Protein AF-X0YJW0-F1 (afdb_monomer)

InterPro domains:
  IPR007816 ResB-like domain [PF05140] (2-127)
  IPR007816 ResB-like domain [PF05140] (156-236)
  IPR023494 Cytochrome c biogenesis protein Ccs1/CcsB/ResB [PTHR31566] (2-247)

Mean predicted aligned error: 12.77 Å

Secondary structure (DSSP, 8-state):
--SSEEEEEEEEEEE-TTS-EEEEEEEEEEEETTEEEEEEEEETTB-EEETTEEEEEEEEEEEEEEEEEEEEEETTSPPEEEEEETT-EEEETTTTEEEEEEEEESSSTTS--EEEEEEEETTEEEEEEEETTHHHHHHHSTTHHHH-GGG-TT-STTEEEEEEEEEEEEEEEEEEE--TTHHHHHHHHHHHHHHHHHHHH---EEEEEEEEEETTEEEEEEEEEESS-HHHHHHHHHHHHHHHHHH-

Foldseek 3Di:
DDQKDKDFPDWDWDADPVRHTDWTWTWIFIGHPNDGPDTDIATAVRWDDDPQKTKHFDFKDWDQPQWFWKWKDAAPDDTDIDIDGAQDWDADPPQRKIKGFPDWDQADPNPGTWTWIWIQGPVGIDIAIAHQPLVVVCVVPPPCCVVPVRPQQCSDPPMGMHTNGTDIGMDTDMDMDHDPCPVVVVVVVVVVVVVVVCVVVDKDKDKDWDWDDDPNDIDIDIDMDTPPCPPVNVVVVVVVVVVVVVVD

Nearest PDB structures (foldseek):
  7s9z-assembly1_A  TM=8.351E-01  e=8.616E-03  Helicobacter hepaticus
  5knc-assembly1_G  TM=3.480E-01  e=3.212E+00  Enterococcus hirae ATCC 9790
  4uc8-assembly2_A  TM=3.653E-01  e=4.411E+00  Human respiratory syncytial virus A2

Radius of gyration: 41.51 Å; Cα contacts (8 Å, |Δi|>4): 431; chains: 1; bounding box: 89×42×121 Å

Structure (mmCIF, N/CA/C/O backbone):
data_AF-X0YJW0-F1
#
_entry.id   AF-X0YJW0-F1
#
loop_
_atom_site.group_PDB
_atom_site.id
_atom_site.type_symbol
_atom_site.label_atom_id
_atom_site.label_alt_id
_atom_site.label_comp_id
_atom_site.label_asym_id
_atom_site.label_entity_id
_atom_site.label_seq_id
_atom_site.pdbx_PDB_ins_code
_atom_site.Cartn_x
_atom_site.Cartn_y
_atom_site.Cartn_z
_atom_site.occupancy
_atom_site.B_iso_or_equiv
_atom_site.auth_seq_id
_atom_site.auth_comp_id
_atom_site.auth_asym_id
_atom_site.auth_atom_id
_atom_site.pdbx_PDB_model_num
ATOM 1 N N . LYS A 1 1 ? -3.069 -16.653 14.589 1.00 69.94 1 LYS A N 1
ATOM 2 C CA . LYS A 1 1 ? -3.156 -16.909 13.127 1.00 69.94 1 LYS A CA 1
ATOM 3 C C . LYS A 1 1 ? -4.605 -16.673 12.711 1.00 69.94 1 LYS A C 1
ATOM 5 O O . LYS A 1 1 ? -5.473 -17.061 13.481 1.00 69.94 1 LYS A O 1
ATOM 10 N N . LEU A 1 2 ? -4.863 -15.972 11.605 1.00 84.44 2 LEU A N 1
ATOM 11 C CA . LEU A 1 2 ? -6.232 -15.780 11.106 1.00 84.44 2 LEU A CA 1
ATOM 12 C C . LEU A 1 2 ? -6.780 -17.113 10.584 1.00 84.44 2 LEU A C 1
ATOM 14 O O . LEU A 1 2 ? -6.012 -17.929 10.077 1.00 84.44 2 LEU A O 1
ATOM 18 N N . ASP A 1 3 ? -8.089 -17.317 10.693 1.00 89.81 3 ASP A N 1
ATOM 19 C CA . ASP A 1 3 ? -8.811 -18.460 10.121 1.00 89.81 3 ASP A CA 1
ATOM 20 C C . ASP A 1 3 ? -9.303 -18.195 8.684 1.00 89.81 3 ASP A C 1
ATOM 22 O O . ASP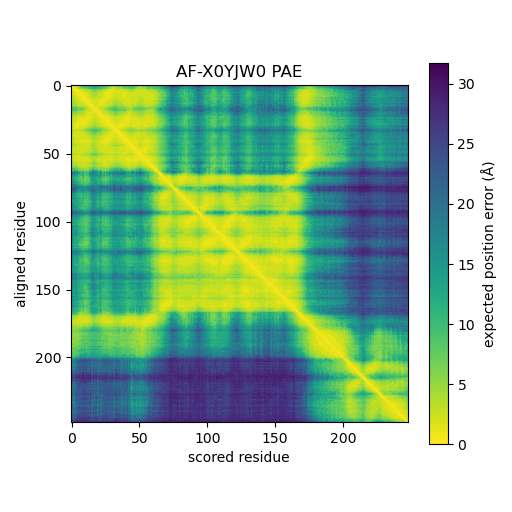 A 1 3 ? -9.993 -19.022 8.091 1.00 89.81 3 ASP A O 1
ATOM 26 N N . PHE A 1 4 ? -8.941 -17.042 8.118 1.00 92.75 4 PHE A N 1
ATOM 27 C CA . PHE A 1 4 ? -9.210 -16.628 6.745 1.00 92.75 4 PHE A CA 1
ATOM 28 C C . PHE A 1 4 ? -7.970 -15.963 6.132 1.00 92.75 4 PHE A C 1
ATOM 30 O O . PHE A 1 4 ? -7.029 -15.570 6.824 1.00 92.75 4 PHE A O 1
ATOM 37 N N . THR A 1 5 ? -7.982 -15.825 4.811 1.00 94.44 5 THR A N 1
ATOM 38 C CA . THR A 1 5 ? -6.955 -15.149 4.014 1.00 94.44 5 THR A CA 1
ATOM 39 C C . THR A 1 5 ? -7.492 -13.816 3.508 1.00 94.44 5 THR A C 1
ATOM 41 O O . THR A 1 5 ? -8.682 -13.694 3.228 1.00 94.44 5 THR A O 1
ATOM 44 N N . VAL A 1 6 ? -6.623 -12.819 3.361 1.00 95.12 6 VAL A N 1
ATOM 45 C CA . VAL A 1 6 ? -6.968 -11.533 2.744 1.00 95.12 6 VAL A CA 1
ATOM 46 C C . VAL A 1 6 ? -6.213 -11.407 1.431 1.00 95.12 6 VAL A C 1
ATOM 48 O O . VAL A 1 6 ? -4.995 -11.582 1.393 1.00 95.12 6 VAL A O 1
ATOM 51 N N . ARG A 1 7 ? -6.931 -11.105 0.351 1.00 94.50 7 ARG A N 1
ATOM 52 C CA . ARG A 1 7 ? -6.374 -10.860 -0.977 1.00 94.50 7 ARG A CA 1
ATOM 53 C C . ARG A 1 7 ? -6.658 -9.421 -1.381 1.00 94.50 7 ARG A C 1
ATOM 55 O O . ARG A 1 7 ? -7.802 -8.983 -1.331 1.00 94.50 7 ARG A O 1
ATOM 62 N N . CYS A 1 8 ? -5.625 -8.706 -1.814 1.00 93.69 8 CYS A N 1
ATOM 63 C CA . CYS A 1 8 ? -5.803 -7.435 -2.507 1.00 93.69 8 CYS A CA 1
ATOM 64 C C . CYS A 1 8 ? -6.078 -7.722 -3.984 1.00 93.69 8 CYS A C 1
ATOM 66 O O . CYS A 1 8 ? -5.191 -8.184 -4.701 1.00 93.69 8 CYS A O 1
ATOM 68 N N . ASP A 1 9 ? -7.312 -7.485 -4.422 1.00 93.50 9 ASP A N 1
ATOM 69 C CA . ASP A 1 9 ? -7.712 -7.668 -5.817 1.00 93.50 9 ASP A CA 1
ATOM 70 C C . ASP A 1 9 ? -7.197 -6.513 -6.685 1.00 93.50 9 ASP A C 1
ATOM 72 O O . ASP A 1 9 ? -6.803 -6.708 -7.835 1.00 93.50 9 ASP A O 1
ATOM 76 N N . LYS A 1 10 ? -7.190 -5.291 -6.132 1.00 91.44 10 LYS A N 1
ATOM 77 C CA . LYS A 1 10 ? -6.696 -4.091 -6.812 1.00 91.44 10 LYS A CA 1
ATOM 78 C C . LYS A 1 10 ? -6.324 -3.004 -5.813 1.00 91.44 10 LYS A C 1
ATOM 80 O O . LYS A 1 10 ? -7.103 -2.705 -4.915 1.00 91.44 10 LYS A O 1
ATOM 85 N N . PHE A 1 11 ? -5.198 -2.343 -6.057 1.0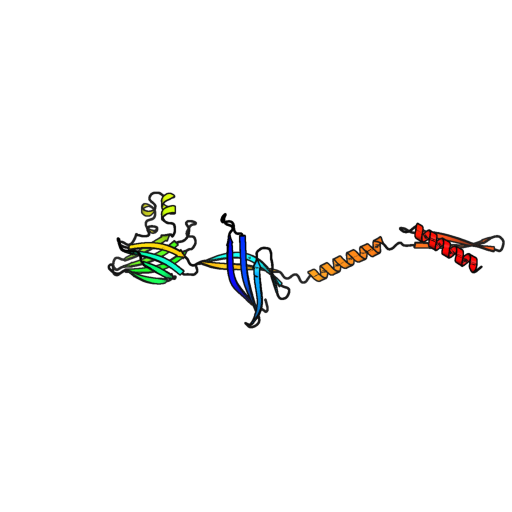0 91.94 11 PHE A N 1
ATOM 86 C CA . PHE A 1 11 ? -4.863 -1.067 -5.433 1.00 91.94 11 PHE A CA 1
ATOM 87 C C . PHE A 1 11 ? -4.893 0.052 -6.476 1.00 91.94 11 PHE A C 1
ATOM 89 O O . PHE A 1 11 ? -4.421 -0.128 -7.602 1.00 91.94 11 PHE A O 1
ATOM 96 N N . SER A 1 12 ? -5.445 1.204 -6.112 1.00 89.38 12 SER A N 1
ATOM 97 C CA . SER A 1 12 ? -5.505 2.387 -6.971 1.00 89.38 12 SER A CA 1
ATOM 98 C C . SER A 1 12 ? -5.339 3.671 -6.173 1.00 89.38 12 SER A C 1
ATOM 100 O O . SER A 1 12 ? -5.826 3.771 -5.048 1.00 89.38 12 SER A O 1
ATOM 102 N N . ILE A 1 13 ? -4.709 4.662 -6.804 1.00 89.50 13 ILE A N 1
ATOM 103 C CA . ILE A 1 13 ? -4.581 6.022 -6.282 1.00 89.50 13 ILE A CA 1
ATOM 104 C C . ILE A 1 13 ? -5.337 6.957 -7.226 1.00 89.50 13 ILE A C 1
ATOM 106 O O . ILE A 1 13 ? -5.047 6.983 -8.423 1.00 89.50 13 ILE A O 1
ATOM 110 N N . ALA A 1 14 ? -6.309 7.697 -6.701 1.00 86.50 14 ALA A N 1
ATOM 111 C CA . ALA A 1 14 ? -6.918 8.819 -7.406 1.00 86.50 14 ALA A CA 1
ATOM 112 C C . ALA A 1 14 ? -6.160 10.098 -7.049 1.00 86.50 14 ALA A C 1
ATOM 114 O O . ALA A 1 14 ? -5.744 10.257 -5.902 1.00 86.50 14 ALA A O 1
ATOM 115 N N . TYR A 1 15 ? -6.019 11.016 -8.001 1.00 82.00 15 TYR A N 1
ATOM 116 C CA . TYR A 1 15 ? -5.376 12.314 -7.804 1.00 82.00 15 TYR A CA 1
ATOM 117 C C . TYR A 1 15 ? -6.375 13.432 -8.111 1.00 82.00 15 TYR A C 1
ATOM 119 O O . TYR A 1 15 ? -7.280 13.249 -8.924 1.00 82.00 15 TYR A O 1
ATOM 127 N N . TYR A 1 16 ? -6.228 14.569 -7.442 1.00 84.38 16 TYR A N 1
ATOM 128 C CA . TYR A 1 16 ? -6.853 15.822 -7.855 1.00 84.38 16 TYR A CA 1
ATOM 129 C C . TYR A 1 16 ? -6.140 16.381 -9.096 1.00 84.38 16 TYR A C 1
ATOM 131 O O . TYR A 1 16 ? -5.013 15.985 -9.400 1.00 84.38 16 TYR A O 1
ATOM 139 N N . ASP A 1 17 ? -6.756 17.351 -9.773 1.00 80.94 17 ASP A N 1
ATOM 140 C CA . ASP A 1 17 ? -6.184 17.987 -10.973 1.00 80.94 17 ASP A CA 1
ATOM 141 C C . ASP A 1 17 ? -4.835 18.672 -10.696 1.00 80.94 17 ASP A C 1
ATOM 143 O O . ASP A 1 17 ? -3.975 18.761 -11.568 1.00 80.94 17 ASP A O 1
ATOM 147 N N . ASN A 1 18 ? -4.614 19.093 -9.447 1.00 74.56 18 ASN A N 1
ATOM 148 C CA . ASN A 1 18 ? -3.352 19.663 -8.971 1.00 74.56 18 ASN A CA 1
ATOM 149 C C . ASN A 1 18 ? -2.252 18.611 -8.697 1.00 74.56 18 ASN A C 1
ATOM 151 O O . ASN A 1 18 ? -1.177 18.956 -8.210 1.00 74.56 18 ASN A O 1
ATOM 155 N N . GLY A 1 19 ? -2.515 17.328 -8.962 1.00 71.38 19 GLY A N 1
ATOM 156 C CA . GLY A 1 19 ? -1.576 16.224 -8.768 1.00 71.38 19 GLY A CA 1
ATOM 157 C C . GLY A 1 19 ? -1.467 15.703 -7.332 1.00 71.38 19 GLY A C 1
ATOM 158 O O . GLY A 1 19 ? -0.722 14.751 -7.097 1.00 71.38 19 GLY A O 1
ATOM 159 N N . MET A 1 20 ? -2.202 16.264 -6.366 1.00 76.00 20 MET A N 1
ATOM 160 C CA . MET A 1 20 ? -2.230 15.734 -5.001 1.00 76.00 20 MET A CA 1
ATOM 161 C C . MET A 1 20 ? -3.040 14.431 -4.934 1.00 76.00 20 MET A C 1
ATOM 163 O O . MET A 1 20 ? -4.108 14.346 -5.545 1.00 76.00 20 MET A O 1
ATOM 167 N N . PRO A 1 21 ? -2.593 13.416 -4.173 1.00 83.19 21 PRO A N 1
ATOM 168 C CA . PRO A 1 21 ? -3.382 12.214 -3.933 1.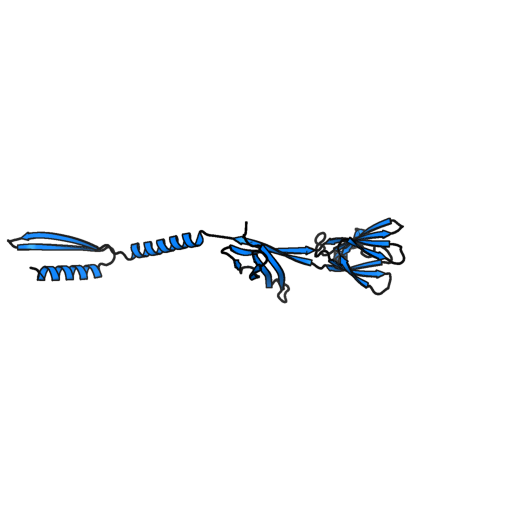00 83.19 21 PRO A CA 1
ATOM 169 C C . PRO A 1 21 ? -4.729 12.555 -3.282 1.00 83.19 21 PRO A C 1
ATOM 171 O O . PRO A 1 21 ? -4.784 13.173 -2.221 1.00 83.19 21 PRO A O 1
ATOM 174 N N . LYS A 1 22 ? -5.811 12.133 -3.930 1.00 89.00 22 LYS A N 1
ATOM 175 C CA . LYS A 1 22 ? -7.198 12.282 -3.483 1.00 89.00 22 LYS A CA 1
ATOM 176 C C . LYS A 1 22 ? -7.670 11.079 -2.684 1.00 89.00 22 LYS A C 1
ATOM 178 O O . LYS A 1 22 ? -8.338 11.234 -1.670 1.00 89.00 22 LYS A O 1
ATOM 183 N N . GLU A 1 23 ? -7.353 9.879 -3.153 1.00 92.81 23 GLU A N 1
ATOM 184 C CA . GLU A 1 23 ? -7.835 8.643 -2.546 1.00 92.81 23 GLU A CA 1
ATOM 185 C C . GLU A 1 23 ? -6.808 7.537 -2.746 1.00 92.81 23 GLU A C 1
ATOM 187 O O . GLU A 1 23 ? -6.289 7.364 -3.846 1.00 92.81 23 GLU A O 1
ATOM 192 N N . TYR A 1 24 ? -6.565 6.757 -1.697 1.00 93.62 24 TYR A N 1
ATOM 193 C CA . TYR A 1 24 ? -5.843 5.495 -1.785 1.00 93.62 24 TYR A CA 1
ATOM 194 C C . TYR A 1 24 ? -6.822 4.374 -1.469 1.00 93.62 24 TYR A C 1
ATOM 196 O O . TYR A 1 24 ? -7.300 4.280 -0.336 1.00 93.62 24 TYR A O 1
ATOM 204 N N . ARG A 1 25 ? -7.106 3.533 -2.460 1.00 95.69 25 ARG A N 1
ATOM 205 C CA . ARG A 1 25 ? -8.139 2.502 -2.382 1.00 95.69 25 ARG A CA 1
ATOM 206 C C . ARG A 1 25 ? -7.552 1.121 -2.611 1.00 95.69 25 ARG A C 1
ATOM 208 O O . ARG A 1 25 ? -6.951 0.871 -3.656 1.00 95.69 25 ARG A O 1
ATOM 215 N N . SER A 1 26 ? -7.821 0.220 -1.673 1.00 96.88 26 SER A N 1
ATOM 216 C CA . SER A 1 26 ? -7.540 -1.210 -1.783 1.00 96.88 26 SER A CA 1
ATOM 217 C C . SER A 1 26 ? -8.846 -1.990 -1.860 1.00 96.88 26 SER A C 1
ATOM 219 O O . SER A 1 26 ? -9.592 -2.041 -0.890 1.00 96.88 26 SER A O 1
ATOM 221 N N . ASN A 1 27 ? -9.138 -2.622 -2.990 1.00 96.56 27 ASN A N 1
ATOM 222 C CA . ASN A 1 27 ? -10.256 -3.557 -3.090 1.00 96.56 27 ASN A CA 1
ATOM 223 C C . ASN A 1 27 ? -9.804 -4.909 -2.541 1.00 96.56 27 ASN A C 1
ATOM 225 O O . ASN A 1 27 ? -8.901 -5.535 -3.106 1.00 96.56 27 ASN A O 1
ATOM 229 N N . LEU A 1 28 ? -10.401 -5.323 -1.425 1.00 97.06 28 LEU A N 1
ATOM 230 C CA . LEU A 1 28 ? -10.004 -6.514 -0.690 1.00 97.06 28 LEU A CA 1
ATOM 231 C C . LEU A 1 28 ? -11.090 -7.586 -0.753 1.00 97.06 28 LEU A C 1
ATOM 233 O O . LEU A 1 28 ? -12.268 -7.298 -0.541 1.00 97.06 28 LEU A O 1
ATOM 237 N N . SER A 1 29 ? -10.656 -8.825 -0.956 1.00 97.25 29 SER A N 1
ATOM 238 C CA . SER A 1 29 ? -11.450 -10.033 -0.758 1.00 97.25 29 SER A CA 1
ATOM 239 C C . SER A 1 29 ? -10.939 -10.782 0.468 1.00 97.25 29 SER A C 1
ATOM 241 O O . SER A 1 29 ? -9.743 -11.049 0.597 1.00 97.25 29 SER A O 1
ATOM 243 N N . PHE A 1 30 ? -11.848 -11.154 1.358 1.00 96.50 30 PHE A N 1
ATOM 244 C CA . PHE A 1 30 ? -11.585 -11.975 2.533 1.00 96.50 30 PHE A CA 1
ATOM 245 C C . PHE A 1 30 ? -12.102 -13.375 2.235 1.00 96.50 30 PHE A C 1
ATOM 247 O O . PHE A 1 30 ? -13.267 -13.529 1.875 1.00 96.50 30 PHE A O 1
ATOM 254 N N . LEU A 1 31 ? -11.242 -14.388 2.341 1.00 95.94 31 LEU A N 1
ATOM 255 C CA . LEU A 1 31 ? -11.539 -15.749 1.904 1.00 95.94 31 LEU A CA 1
ATOM 256 C C . LEU A 1 31 ? -11.363 -16.762 3.031 1.00 95.94 31 LEU A C 1
ATOM 258 O O . LEU A 1 31 ? -10.305 -16.818 3.654 1.00 95.94 31 LEU A O 1
ATOM 262 N N . LYS A 1 32 ? -12.350 -17.632 3.227 1.00 95.25 32 LYS A N 1
ATOM 263 C CA . LYS A 1 32 ? -12.273 -18.791 4.124 1.00 95.25 32 LYS A CA 1
ATOM 264 C C . LYS A 1 32 ? -12.525 -20.049 3.300 1.00 95.25 32 LYS A C 1
ATOM 266 O O . LYS A 1 32 ? -13.521 -20.118 2.590 1.00 95.25 32 LYS A O 1
ATOM 271 N N . ASN A 1 33 ? -11.601 -21.012 3.335 1.00 92.50 33 ASN A N 1
ATOM 272 C CA . ASN A 1 33 ? -11.650 -22.217 2.490 1.00 92.50 33 ASN A CA 1
ATOM 273 C C . ASN A 1 33 ? -11.895 -21.889 1.000 1.00 92.50 33 ASN A C 1
ATOM 275 O O . ASN A 1 33 ? -12.783 -22.454 0.367 1.00 92.50 33 ASN A O 1
ATOM 279 N N . SER A 1 34 ? -11.155 -20.906 0.473 1.00 91.56 34 SER A N 1
ATOM 280 C CA . SER A 1 34 ? -11.255 -20.396 -0.909 1.00 91.56 34 SER A CA 1
ATOM 281 C C . SER A 1 34 ? -12.581 -19.727 -1.304 1.00 91.56 34 SER A C 1
ATOM 283 O O . SER A 1 34 ? -12.699 -19.258 -2.433 1.00 91.56 34 SER A O 1
ATOM 285 N N . HIS A 1 35 ? -13.542 -19.600 -0.388 1.00 94.38 35 HIS A N 1
ATOM 286 C CA . HIS A 1 35 ? -14.796 -18.883 -0.613 1.00 94.38 35 HIS A CA 1
ATOM 287 C C . HIS A 1 35 ? -14.705 -17.462 -0.067 1.00 94.38 35 HIS A C 1
ATOM 289 O O . HIS A 1 35 ? -14.215 -17.254 1.045 1.00 94.38 35 HIS A O 1
ATOM 295 N N . VAL A 1 36 ? -15.177 -16.484 -0.841 1.00 96.12 36 VAL A N 1
ATOM 296 C CA . VAL A 1 36 ? -15.216 -15.080 -0.418 1.00 96.12 36 VAL A CA 1
ATOM 297 C C . VAL A 1 36 ? -16.290 -14.917 0.659 1.00 96.12 36 VAL A C 1
ATOM 299 O O . VAL A 1 36 ? -17.469 -15.116 0.393 1.00 96.12 36 VAL A O 1
ATOM 302 N N . ILE A 1 37 ? -15.872 -14.561 1.873 1.00 96.25 37 ILE A N 1
ATOM 303 C CA . ILE A 1 37 ? -16.761 -14.288 3.015 1.00 96.25 37 ILE A CA 1
ATOM 304 C C . ILE A 1 37 ? -17.127 -12.806 3.124 1.00 96.25 37 ILE A C 1
ATOM 306 O O . ILE A 1 37 ? -18.152 -12.460 3.698 1.00 96.25 37 ILE A O 1
ATOM 310 N N . TYR A 1 38 ? -16.280 -11.927 2.591 1.00 96.31 38 TYR A N 1
ATOM 311 C CA . TYR A 1 38 ? -16.517 -10.491 2.527 1.00 96.31 38 TYR A CA 1
ATOM 312 C C . TYR A 1 38 ? -15.674 -9.892 1.404 1.00 96.31 38 TYR A C 1
ATOM 314 O O . TYR A 1 38 ? -14.528 -10.299 1.200 1.00 96.31 38 TYR A O 1
ATOM 322 N N . GLN A 1 39 ? -16.213 -8.898 0.707 1.00 97.06 39 GLN A N 1
ATOM 323 C CA . GLN A 1 39 ? -15.479 -8.124 -0.283 1.00 97.06 39 GLN A CA 1
ATOM 324 C C . GLN A 1 39 ? -15.827 -6.648 -0.129 1.00 97.06 39 GLN A C 1
ATOM 326 O O . GLN A 1 39 ? -16.995 -6.295 0.020 1.00 97.06 39 GLN A O 1
ATOM 331 N N . GLY A 1 40 ? -14.824 -5.774 -0.165 1.00 95.75 40 GLY A N 1
ATOM 332 C CA . GLY A 1 40 ? -15.076 -4.343 -0.052 1.00 95.75 40 GLY A CA 1
ATOM 333 C C . GLY A 1 40 ? -13.839 -3.465 -0.225 1.00 95.75 40 GLY A C 1
ATOM 334 O O . GLY A 1 40 ? -12.707 -3.959 -0.189 1.00 95.75 40 GLY A O 1
ATOM 335 N N . PRO A 1 41 ? -14.050 -2.154 -0.427 1.00 96.81 41 PRO A N 1
ATOM 336 C CA . PRO A 1 41 ? -12.971 -1.186 -0.522 1.00 96.81 41 PRO A CA 1
ATOM 337 C C . PRO A 1 41 ? -12.473 -0.792 0.870 1.00 96.81 41 PRO A C 1
ATOM 339 O O . PRO A 1 41 ? -13.250 -0.381 1.728 1.00 96.81 41 PRO A O 1
ATOM 342 N N . LEU A 1 42 ? -11.165 -0.883 1.079 1.00 97.38 42 LEU A N 1
ATOM 343 C CA . LEU A 1 42 ? -10.465 -0.315 2.223 1.00 97.38 42 LEU A CA 1
ATOM 344 C C . LEU A 1 42 ? -9.845 1.012 1.786 1.00 97.38 42 LEU A C 1
ATOM 346 O O . LEU A 1 42 ? -9.108 1.051 0.796 1.00 97.38 42 LEU A O 1
ATOM 350 N N . LEU A 1 43 ? -10.147 2.086 2.517 1.00 95.81 43 LEU A N 1
ATOM 351 C CA . LEU A 1 43 ? -9.615 3.425 2.264 1.00 95.81 43 LEU A CA 1
ATOM 352 C C . LEU A 1 43 ? -8.817 3.909 3.478 1.00 95.81 43 LEU A C 1
ATOM 354 O O . LEU A 1 43 ? -8.971 3.410 4.596 1.00 95.81 43 LEU A O 1
ATOM 358 N N . VAL A 1 44 ? -7.983 4.926 3.269 1.00 91.50 44 VAL A N 1
ATOM 359 C CA . VAL A 1 44 ? -7.324 5.637 4.376 1.00 91.50 44 VAL A CA 1
ATOM 360 C C . VAL A 1 44 ? -8.393 6.197 5.316 1.00 91.50 44 VAL A C 1
ATOM 362 O O . VAL A 1 44 ? -9.377 6.762 4.855 1.00 91.50 44 VAL A O 1
ATOM 365 N N . ASN A 1 45 ? -8.210 6.009 6.627 1.00 92.25 45 ASN A N 1
ATOM 366 C CA . ASN A 1 45 ? -9.143 6.403 7.696 1.00 92.25 45 ASN A CA 1
ATOM 367 C C . ASN A 1 45 ? -10.541 5.753 7.663 1.00 92.25 45 ASN A C 1
ATOM 369 O O . ASN A 1 45 ? -11.358 6.043 8.534 1.00 92.25 45 ASN A O 1
ATOM 373 N N . HIS A 1 46 ? -10.805 4.828 6.739 1.00 95.25 46 HIS A N 1
ATOM 374 C CA . HIS A 1 46 ? -12.056 4.071 6.684 1.00 95.25 46 HIS A CA 1
ATOM 375 C C . HIS A 1 46 ? -11.755 2.571 6.808 1.00 95.25 46 HIS A C 1
ATOM 377 O O . HIS A 1 46 ? -11.642 1.882 5.790 1.00 95.25 46 HIS A O 1
ATOM 383 N N . PRO A 1 47 ? -11.566 2.062 8.042 1.00 95.62 47 PRO A N 1
ATOM 384 C CA . PRO A 1 47 ? -11.241 0.661 8.266 1.00 95.62 47 PRO A CA 1
ATOM 385 C C . PRO A 1 47 ? -12.418 -0.259 7.940 1.00 95.62 47 PRO A C 1
ATOM 387 O O . PRO A 1 47 ? -13.581 0.099 8.114 1.00 95.62 47 PRO A O 1
ATOM 390 N N . ILE A 1 48 ? -12.102 -1.492 7.550 1.00 95.50 48 ILE A N 1
ATOM 391 C CA . ILE A 1 48 ? -13.087 -2.569 7.387 1.00 95.50 48 ILE A CA 1
ATOM 392 C C . ILE A 1 48 ? -13.012 -3.481 8.608 1.00 95.50 48 ILE A C 1
ATOM 394 O O . ILE A 1 48 ? -11.919 -3.810 9.064 1.00 95.50 48 ILE A O 1
ATOM 398 N N . THR A 1 49 ? -14.159 -3.934 9.115 1.00 93.56 49 THR A N 1
ATOM 399 C CA . THR A 1 49 ? -14.209 -4.952 10.174 1.00 93.56 49 THR A CA 1
ATOM 400 C C . THR A 1 49 ? -14.712 -6.275 9.610 1.00 93.56 49 THR A C 1
ATOM 402 O O . THR A 1 49 ? -15.814 -6.328 9.075 1.00 93.56 49 THR A O 1
ATOM 405 N N . VAL A 1 50 ? -13.932 -7.348 9.758 1.00 93.25 50 VAL A N 1
ATOM 406 C CA . VAL A 1 50 ? -14.320 -8.717 9.372 1.00 93.25 50 VAL A CA 1
ATOM 407 C C . VAL A 1 50 ? -14.018 -9.650 10.540 1.00 93.25 50 VAL A C 1
ATOM 409 O O . VAL A 1 50 ? -12.910 -9.634 11.072 1.00 93.25 50 VAL A O 1
ATOM 412 N N . ASN A 1 51 ? -15.004 -10.442 10.974 1.00 89.44 51 ASN A N 1
ATOM 413 C CA . ASN A 1 51 ? -14.893 -11.367 12.114 1.00 89.44 51 ASN A CA 1
ATOM 414 C C . ASN A 1 51 ? -14.312 -10.721 13.393 1.00 89.44 51 ASN A C 1
ATOM 416 O O . ASN A 1 51 ? -13.484 -11.308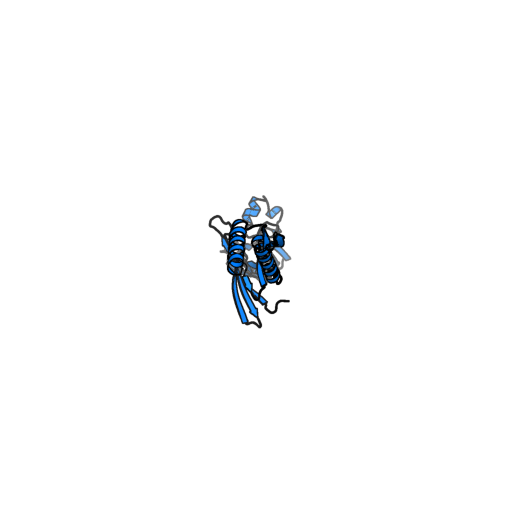 14.088 1.00 89.44 51 ASN A O 1
ATOM 420 N N . GLY A 1 52 ? -14.723 -9.483 13.694 1.00 88.81 52 GLY A N 1
ATOM 421 C CA . GLY A 1 52 ? -14.261 -8.741 14.875 1.00 88.81 52 GLY A CA 1
ATOM 422 C C . GLY A 1 52 ? -12.819 -8.223 14.790 1.00 88.81 52 GLY A C 1
ATOM 423 O O . GLY A 1 52 ? -12.280 -7.769 15.797 1.00 88.81 52 GLY A O 1
ATOM 424 N N . ILE A 1 53 ? -12.191 -8.287 13.614 1.00 92.31 53 ILE A N 1
ATOM 425 C CA . ILE A 1 53 ? -10.851 -7.755 13.351 1.00 92.31 53 ILE A CA 1
ATOM 426 C C . ILE A 1 53 ? -10.992 -6.529 12.456 1.00 92.31 53 ILE A C 1
ATOM 428 O O . ILE A 1 53 ? -11.599 -6.605 11.388 1.00 92.31 53 ILE A O 1
ATOM 432 N N . ARG A 1 54 ? -10.428 -5.403 12.895 1.00 94.25 54 ARG A N 1
ATOM 433 C CA . ARG A 1 54 ? -10.350 -4.164 12.121 1.00 94.25 54 ARG A CA 1
ATOM 434 C C . ARG A 1 54 ? -9.098 -4.165 11.257 1.00 94.25 54 ARG A C 1
ATOM 436 O O . ARG A 1 54 ? -7.995 -4.388 11.754 1.00 94.25 54 ARG A O 1
ATOM 443 N N . PHE A 1 55 ? -9.284 -3.882 9.978 1.00 96.12 55 PHE A N 1
ATOM 444 C CA . PHE A 1 55 ? -8.246 -3.763 8.968 1.00 96.12 55 PHE A CA 1
ATOM 445 C C . PHE A 1 55 ? -8.083 -2.295 8.603 1.00 96.12 55 PHE A C 1
ATOM 447 O O . PHE A 1 55 ? -9.046 -1.644 8.203 1.00 96.12 55 PHE A O 1
ATOM 454 N N . TYR A 1 56 ? -6.858 -1.800 8.720 1.00 96.25 56 TYR A N 1
ATOM 455 C CA . TYR A 1 56 ? -6.467 -0.443 8.366 1.00 96.25 56 TYR A CA 1
ATOM 456 C C . TYR A 1 56 ? -5.480 -0.483 7.212 1.00 96.25 56 TYR A C 1
ATOM 458 O O . TYR A 1 56 ? -4.630 -1.373 7.136 1.00 96.25 56 TYR A O 1
ATOM 466 N N . GLN A 1 57 ? -5.560 0.512 6.336 1.00 95.94 57 GLN A N 1
ATOM 467 C CA . GLN A 1 57 ? -4.536 0.718 5.325 1.00 95.94 57 GLN A CA 1
ATOM 468 C C . GLN A 1 57 ? -3.368 1.468 5.963 1.00 95.94 57 GLN A C 1
ATOM 470 O O . GLN A 1 57 ? -3.509 2.636 6.315 1.00 95.94 57 GLN A O 1
ATOM 475 N N . ALA A 1 58 ? -2.237 0.787 6.136 1.00 93.00 58 ALA A N 1
ATOM 476 C CA . ALA A 1 58 ? -1.080 1.313 6.858 1.00 93.00 58 ALA A CA 1
ATOM 477 C C . ALA A 1 58 ? 0.011 1.834 5.919 1.00 93.00 58 ALA A C 1
ATOM 479 O O . ALA A 1 58 ? 0.679 2.820 6.216 1.00 93.00 58 ALA A O 1
ATOM 480 N N . SER A 1 59 ? 0.199 1.179 4.775 1.00 91.69 59 SER A N 1
ATOM 481 C CA . SER A 1 59 ? 1.205 1.582 3.797 1.00 91.69 59 SER A CA 1
ATOM 482 C C . SER A 1 59 ? 0.822 1.160 2.385 1.00 91.69 59 SER A C 1
ATOM 484 O O . SER A 1 59 ? -0.156 0.443 2.151 1.00 91.69 59 SER A O 1
ATOM 486 N N . TYR A 1 60 ? 1.594 1.630 1.417 1.00 90.25 60 TYR A N 1
ATOM 487 C CA . TYR A 1 60 ? 1.533 1.179 0.039 1.00 90.25 60 TYR A CA 1
ATOM 488 C C . TYR A 1 60 ? 2.916 1.305 -0.587 1.00 90.25 60 TYR A C 1
ATOM 490 O O . TYR A 1 60 ? 3.793 1.995 -0.068 1.00 90.25 60 TYR A O 1
ATOM 498 N N . GLY A 1 61 ? 3.097 0.648 -1.719 1.00 83.12 61 GLY A N 1
ATOM 499 C CA . GLY A 1 61 ? 4.280 0.817 -2.539 1.00 83.12 61 GLY A CA 1
ATOM 500 C C . GLY A 1 61 ? 4.072 0.201 -3.905 1.00 83.12 61 GLY A C 1
ATOM 501 O O . GLY A 1 61 ? 3.006 -0.338 -4.214 1.00 83.12 61 GLY A O 1
ATOM 502 N N . SER A 1 62 ? 5.094 0.291 -4.734 1.00 77.12 62 SER A N 1
ATOM 503 C CA . SER A 1 62 ? 5.139 -0.355 -6.032 1.00 77.12 62 SER A CA 1
ATOM 504 C C . SER A 1 62 ? 6.271 -1.366 -6.052 1.00 77.12 62 SER A C 1
ATOM 506 O O . SER A 1 62 ? 7.352 -1.152 -5.510 1.00 77.12 62 SER A O 1
ATOM 508 N N . ILE A 1 63 ? 5.979 -2.515 -6.638 1.00 73.12 63 ILE A N 1
ATOM 509 C CA . ILE A 1 63 ? 6.967 -3.516 -6.994 1.00 73.12 63 ILE A CA 1
ATOM 510 C C . ILE A 1 63 ? 7.061 -3.457 -8.517 1.00 73.12 63 ILE A C 1
ATOM 512 O O . ILE A 1 63 ? 6.007 -3.482 -9.178 1.00 73.12 63 ILE A O 1
ATOM 516 N N . PRO A 1 64 ? 8.281 -3.430 -9.089 1.00 67.19 64 PRO A N 1
ATOM 517 C CA . PRO A 1 64 ? 8.449 -3.543 -10.524 1.00 67.19 64 PRO A CA 1
ATOM 518 C C . PRO A 1 64 ? 7.658 -4.760 -10.997 1.00 67.19 64 PRO A C 1
ATOM 520 O O . PRO A 1 64 ? 7.915 -5.885 -10.571 1.00 67.19 64 PRO A O 1
ATOM 523 N N . GLY A 1 65 ? 6.685 -4.565 -11.887 1.00 67.38 65 GLY A N 1
ATOM 524 C CA . GLY A 1 65 ? 5.838 -5.647 -12.400 1.00 67.38 65 GLY A CA 1
ATOM 525 C C . GLY A 1 65 ? 6.610 -6.661 -13.248 1.00 67.38 65 GLY A C 1
ATOM 526 O O . GLY A 1 65 ? 6.008 -7.570 -13.817 1.00 67.38 65 GLY A O 1
ATOM 527 N N . GLY A 1 66 ? 7.933 -6.490 -13.344 1.00 76.94 66 GLY A N 1
ATOM 528 C CA . GLY A 1 66 ? 8.853 -7.294 -14.125 1.00 76.94 66 GLY A CA 1
ATOM 529 C C . GLY A 1 66 ? 8.745 -7.035 -15.619 1.00 76.94 66 GLY A C 1
ATOM 530 O O . GLY A 1 66 ? 9.314 -7.813 -16.372 1.00 76.94 66 GLY A O 1
ATOM 531 N N . GLN A 1 67 ? 8.009 -6.000 -16.052 1.00 87.88 67 GLN A N 1
ATOM 532 C CA . GLN A 1 67 ? 7.742 -5.712 -17.464 1.00 87.88 67 GLN A CA 1
ATOM 533 C C . GLN A 1 67 ? 7.942 -4.223 -17.772 1.00 87.88 67 GLN A C 1
ATOM 535 O O . GLN A 1 67 ? 7.617 -3.351 -16.965 1.00 87.88 67 GLN A O 1
ATOM 540 N N . ALA A 1 68 ? 8.451 -3.922 -18.960 1.00 91.94 68 ALA A N 1
ATOM 541 C CA . ALA A 1 68 ? 8.687 -2.579 -19.462 1.00 91.94 68 ALA A CA 1
ATOM 542 C C . ALA A 1 68 ? 8.333 -2.485 -20.951 1.00 91.94 68 ALA A C 1
ATOM 544 O O . ALA A 1 68 ? 8.319 -3.475 -21.672 1.00 91.94 68 ALA A O 1
ATOM 545 N N . TYR A 1 69 ? 8.057 -1.275 -21.423 1.00 93.75 69 TYR A N 1
ATOM 546 C CA . TYR A 1 69 ? 7.891 -0.963 -22.837 1.00 93.75 69 TYR A CA 1
ATOM 547 C C . TYR A 1 69 ? 9.126 -0.217 -23.308 1.00 93.75 69 TYR A C 1
ATOM 549 O O . TYR A 1 69 ? 9.421 0.882 -22.823 1.00 93.75 69 TYR A O 1
ATOM 557 N N . MET A 1 70 ? 9.832 -0.804 -24.264 1.00 94.25 70 MET A N 1
ATOM 558 C CA . MET A 1 70 ? 11.072 -0.266 -24.800 1.00 94.25 70 MET A CA 1
ATOM 559 C C . MET A 1 70 ? 10.935 -0.028 -26.292 1.00 94.25 70 MET A C 1
ATOM 561 O O . MET A 1 70 ? 10.425 -0.872 -27.017 1.00 94.25 70 MET A O 1
ATOM 565 N N . THR A 1 71 ? 11.384 1.134 -26.749 1.00 94.81 71 THR A N 1
ATOM 566 C CA . THR A 1 71 ? 11.556 1.429 -28.168 1.00 94.81 71 THR A CA 1
ATOM 567 C C . THR A 1 71 ? 13.008 1.180 -28.545 1.00 94.81 71 THR A C 1
ATOM 569 O O . THR A 1 71 ? 13.904 1.751 -27.926 1.00 94.81 71 THR A O 1
ATOM 572 N N . ILE A 1 72 ? 13.233 0.376 -29.577 1.00 93.31 72 ILE A N 1
ATOM 573 C CA . ILE A 1 72 ? 14.554 0.122 -30.154 1.00 93.31 72 ILE A CA 1
ATOM 574 C C . ILE A 1 72 ? 14.578 0.777 -31.532 1.00 93.31 72 ILE A C 1
ATOM 576 O O . ILE A 1 72 ? 13.673 0.564 -32.341 1.00 93.31 72 ILE A O 1
ATOM 580 N N . LYS A 1 73 ? 15.588 1.606 -31.785 1.00 92.69 73 LYS A N 1
ATOM 581 C CA . LYS A 1 73 ? 15.843 2.247 -33.079 1.00 92.69 73 LYS A CA 1
ATOM 582 C C . LYS A 1 73 ? 17.178 1.767 -33.624 1.00 92.69 73 LYS A C 1
ATOM 584 O O . LYS A 1 73 ? 18.130 1.675 -32.854 1.00 92.69 73 LYS A O 1
ATOM 589 N N . LYS A 1 74 ? 17.253 1.507 -34.927 1.00 90.81 74 LYS A N 1
ATOM 590 C CA . LYS A 1 74 ? 18.493 1.195 -35.641 1.00 90.81 74 LYS A CA 1
ATOM 591 C C . LYS A 1 74 ? 18.793 2.341 -36.608 1.00 90.81 74 LYS A C 1
ATOM 593 O O . LYS A 1 74 ? 18.032 2.577 -37.539 1.00 90.81 74 LYS A O 1
ATOM 598 N N . GLY A 1 75 ? 19.862 3.096 -36.368 1.00 84.88 75 GLY A N 1
ATOM 599 C CA . GLY A 1 75 ? 20.200 4.271 -37.177 1.00 84.88 75 GLY A CA 1
ATOM 600 C C . GLY A 1 75 ? 19.043 5.277 -37.269 1.00 84.88 75 GLY A C 1
ATOM 601 O O . GLY A 1 75 ? 18.528 5.732 -36.247 1.00 84.88 75 GLY A O 1
ATOM 602 N N . HIS A 1 76 ? 18.631 5.603 -38.497 1.00 78.69 76 HIS A N 1
ATOM 603 C CA . HIS A 1 76 ? 17.525 6.525 -38.792 1.00 78.69 76 HIS A CA 1
ATOM 604 C C . HIS A 1 76 ? 16.160 5.836 -38.972 1.00 78.69 76 HIS A C 1
ATOM 606 O O . HIS A 1 76 ? 15.178 6.505 -39.292 1.00 78.69 76 HIS A O 1
ATOM 612 N N . GLU A 1 77 ? 16.067 4.522 -38.756 1.00 83.94 77 GLU A N 1
ATOM 613 C CA . GLU A 1 77 ? 14.816 3.780 -38.918 1.00 83.94 77 GLU A CA 1
ATOM 614 C C . GLU A 1 77 ? 13.764 4.157 -37.861 1.00 83.94 77 GLU A C 1
ATOM 616 O O . GLU A 1 77 ? 14.059 4.619 -36.747 1.00 83.94 77 GLU A O 1
ATOM 621 N N . GLN A 1 78 ? 12.495 3.922 -38.206 1.00 80.88 78 GLN A N 1
ATOM 622 C CA . GLN A 1 78 ? 11.388 4.105 -37.278 1.00 80.88 78 GLN A CA 1
ATOM 623 C C . GLN A 1 78 ? 11.495 3.078 -36.141 1.00 80.88 78 GLN A C 1
ATOM 625 O O . GLN A 1 78 ? 11.687 1.885 -36.356 1.00 80.88 78 GLN A O 1
ATOM 630 N N . GLY A 1 79 ? 11.420 3.557 -34.900 1.00 85.38 79 GLY A N 1
ATOM 631 C CA . GLY A 1 79 ? 11.654 2.707 -33.736 1.00 85.38 79 GLY A CA 1
ATOM 632 C C . GLY A 1 79 ? 10.522 1.721 -33.497 1.00 85.38 79 GLY A C 1
ATOM 633 O O . GLY A 1 79 ? 9.361 2.122 -33.461 1.00 85.38 79 GLY A O 1
ATOM 634 N N . THR A 1 80 ? 10.865 0.465 -33.230 1.00 88.25 80 THR A N 1
ATOM 635 C CA . THR A 1 80 ? 9.891 -0.561 -32.842 1.00 88.25 80 THR A CA 1
ATOM 636 C C . THR A 1 80 ? 9.730 -0.559 -31.329 1.00 88.25 80 THR A C 1
ATOM 638 O O . THR A 1 80 ? 10.721 -0.638 -30.601 1.00 88.25 80 THR A O 1
ATOM 641 N N . THR A 1 81 ? 8.494 -0.449 -30.837 1.00 92.38 81 THR A N 1
ATOM 642 C CA . THR A 1 81 ? 8.195 -0.599 -29.407 1.00 92.38 81 THR A CA 1
ATOM 643 C C . THR A 1 81 ? 7.821 -2.040 -29.099 1.00 92.38 81 THR A C 1
ATOM 645 O O . THR A 1 81 ? 6.844 -2.550 -29.635 1.00 92.38 81 THR A O 1
ATOM 648 N N . ALA A 1 82 ? 8.558 -2.660 -28.184 1.00 90.44 82 ALA A N 1
ATOM 649 C CA . ALA A 1 82 ? 8.285 -3.993 -27.673 1.00 90.44 82 ALA A CA 1
ATOM 650 C C . ALA A 1 82 ? 7.987 -3.947 -26.172 1.00 90.44 82 ALA A C 1
ATOM 652 O O . ALA A 1 82 ? 8.542 -3.130 -25.426 1.00 90.44 82 ALA A O 1
ATOM 653 N N . LYS A 1 83 ? 7.105 -4.846 -25.736 1.00 93.62 83 LYS A N 1
ATOM 654 C CA . LYS A 1 83 ? 6.920 -5.166 -24.325 1.00 93.62 83 LYS A CA 1
ATOM 655 C C . LYS A 1 83 ? 7.964 -6.213 -23.946 1.00 93.62 83 LYS A C 1
ATOM 657 O O . LYS A 1 83 ? 7.994 -7.273 -24.555 1.00 93.62 83 LYS A O 1
ATOM 662 N N . VAL A 1 84 ? 8.801 -5.902 -22.966 1.00 92.62 84 VAL A N 1
ATOM 663 C CA . VAL A 1 84 ? 9.899 -6.756 -22.502 1.00 92.62 84 VAL A CA 1
ATOM 664 C C . VAL A 1 84 ? 9.732 -7.069 -21.025 1.00 92.62 84 VAL A C 1
ATOM 666 O O . VAL A 1 84 ? 9.192 -6.257 -20.273 1.00 92.62 84 VAL A O 1
ATOM 669 N N . LYS A 1 85 ? 10.203 -8.232 -20.601 1.00 92.62 85 LYS A N 1
ATOM 670 C CA . LYS A 1 85 ? 10.246 -8.674 -19.211 1.00 92.62 85 LYS A CA 1
ATOM 671 C C . LYS A 1 85 ? 11.679 -8.902 -18.750 1.00 92.62 85 LYS A C 1
ATOM 673 O O . LYS A 1 85 ? 12.615 -8.925 -19.543 1.00 92.62 85 LYS A O 1
ATOM 678 N N . LEU A 1 86 ? 11.854 -9.059 -17.442 1.00 90.31 86 LEU A N 1
ATOM 679 C CA . LEU A 1 86 ? 13.130 -9.478 -16.871 1.00 90.31 86 LEU A CA 1
ATOM 680 C C . LEU A 1 86 ? 13.592 -10.796 -17.519 1.00 90.31 86 LEU A C 1
ATOM 682 O O . LEU A 1 86 ? 12.810 -11.742 -17.583 1.00 90.31 86 LEU A O 1
ATOM 686 N N . LYS A 1 87 ? 14.861 -10.855 -17.933 1.00 91.19 87 LYS A N 1
ATOM 687 C CA . LYS A 1 87 ? 15.498 -11.961 -18.670 1.00 91.19 87 LYS A CA 1
ATOM 688 C C . LYS A 1 87 ? 15.003 -12.184 -20.101 1.00 91.19 87 LYS A C 1
ATOM 690 O O . LYS A 1 87 ? 15.502 -13.101 -20.744 1.00 91.19 87 LYS A O 1
ATOM 695 N N . ASP A 1 88 ? 14.089 -11.364 -20.620 1.00 93.56 88 ASP A N 1
ATOM 696 C CA . ASP A 1 88 ? 13.774 -11.423 -22.046 1.00 93.56 88 ASP A CA 1
ATOM 697 C C . ASP A 1 88 ? 15.011 -11.031 -22.859 1.00 93.56 88 ASP A C 1
ATOM 699 O O . ASP A 1 88 ? 15.733 -10.087 -22.512 1.00 93.56 88 ASP A O 1
ATOM 703 N N . SER A 1 89 ? 15.210 -11.740 -23.967 1.00 92.75 89 SER A N 1
ATOM 704 C CA . SER A 1 89 ? 16.286 -11.495 -24.918 1.00 92.75 89 SER A CA 1
ATOM 705 C C . SER A 1 89 ? 15.712 -11.247 -26.306 1.00 92.75 89 SER A C 1
ATOM 707 O O . SER A 1 89 ? 14.744 -11.886 -26.717 1.00 92.75 89 SER A O 1
ATOM 709 N N . PHE A 1 90 ? 16.319 -10.330 -27.050 1.00 90.62 90 PHE A N 1
ATOM 710 C CA . PHE A 1 90 ? 15.966 -10.069 -28.439 1.00 90.62 90 PHE A CA 1
ATOM 711 C C . PHE A 1 90 ? 17.221 -9.883 -29.288 1.00 90.62 90 PHE A C 1
ATOM 713 O O . PHE A 1 90 ? 18.227 -9.312 -28.858 1.00 90.62 90 PHE A O 1
ATOM 720 N N . TYR A 1 91 ? 17.151 -10.402 -30.509 1.00 91.00 91 TYR A N 1
ATOM 721 C CA . TYR A 1 91 ? 18.271 -10.426 -31.436 1.00 91.00 91 TYR A CA 1
ATOM 722 C C . TYR A 1 91 ? 18.344 -9.127 -32.251 1.00 91.00 91 TYR A C 1
ATOM 724 O O . TYR A 1 91 ? 17.360 -8.683 -32.851 1.00 91.00 91 TYR A O 1
ATOM 732 N N . LEU A 1 92 ? 19.524 -8.513 -32.268 1.00 88.88 92 LEU A N 1
ATOM 733 C CA . LEU A 1 92 ? 19.831 -7.264 -32.954 1.00 88.88 92 LEU A CA 1
ATOM 734 C C . LEU A 1 92 ? 20.429 -7.564 -34.336 1.00 88.88 92 LEU A C 1
ATOM 736 O O . LEU A 1 92 ? 21.644 -7.684 -34.505 1.00 88.88 92 LEU A O 1
ATOM 740 N N . LYS A 1 93 ? 19.556 -7.661 -35.346 1.00 79.81 93 LYS A N 1
ATOM 741 C CA . LYS A 1 93 ? 19.923 -8.023 -36.726 1.00 79.81 93 LYS A CA 1
ATOM 742 C C . LYS A 1 93 ? 21.002 -7.106 -37.323 1.00 79.81 93 LYS A C 1
ATOM 744 O O . LYS A 1 93 ? 20.796 -5.899 -37.472 1.00 79.81 93 LYS A O 1
ATOM 749 N N . GLY A 1 94 ? 22.117 -7.686 -37.756 1.00 77.94 94 GLY A N 1
ATOM 750 C CA . GLY A 1 94 ? 23.203 -6.993 -38.464 1.00 77.94 94 GLY A CA 1
ATOM 751 C C . GLY A 1 94 ? 24.520 -6.871 -37.694 1.00 77.94 94 GLY A C 1
ATOM 752 O O . GLY A 1 94 ? 25.527 -6.599 -38.328 1.00 77.94 94 GLY A O 1
ATOM 753 N N . ASN A 1 95 ? 24.529 -7.112 -36.376 1.00 78.69 95 ASN A N 1
ATOM 754 C CA . ASN A 1 95 ? 25.758 -7.146 -35.562 1.00 78.69 95 ASN A CA 1
ATOM 755 C C . ASN A 1 95 ? 25.946 -8.497 -34.838 1.00 78.69 95 ASN A C 1
ATOM 757 O O . ASN A 1 95 ? 26.736 -8.574 -33.899 1.00 78.69 95 ASN A O 1
ATOM 761 N N . ASP A 1 96 ? 25.153 -9.517 -35.192 1.00 86.19 96 ASP A N 1
ATOM 762 C CA . ASP A 1 96 ? 25.101 -10.818 -34.503 1.00 86.19 96 ASP A CA 1
ATOM 763 C C . ASP A 1 96 ? 25.034 -10.711 -32.974 1.00 86.19 96 ASP A C 1
ATO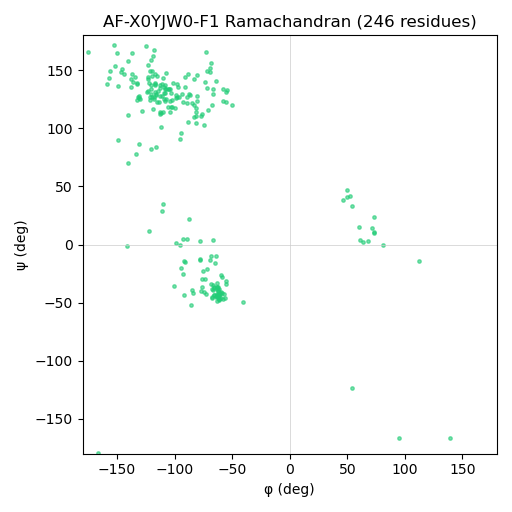M 765 O O . ASP A 1 96 ? 25.644 -11.479 -32.235 1.00 86.19 96 ASP A O 1
ATOM 769 N N . ALA A 1 97 ? 24.277 -9.723 -32.490 1.00 92.62 97 ALA A N 1
ATOM 770 C CA . ALA A 1 97 ? 24.226 -9.384 -31.080 1.00 92.62 97 ALA A CA 1
ATOM 771 C C . ALA A 1 97 ? 22.878 -9.746 -30.454 1.00 92.62 97 ALA A C 1
ATOM 773 O O . ALA A 1 97 ? 21.819 -9.568 -31.058 1.00 92.62 97 ALA A O 1
ATOM 774 N N . THR A 1 98 ? 22.908 -10.195 -29.203 1.00 94.44 98 THR A N 1
ATOM 775 C CA . THR A 1 98 ? 21.713 -10.471 -28.400 1.00 94.44 98 THR A CA 1
ATOM 776 C C . THR A 1 98 ? 21.646 -9.492 -27.239 1.00 94.44 98 THR A C 1
ATOM 778 O O . THR A 1 98 ? 22.567 -9.418 -26.428 1.00 94.44 98 THR A O 1
ATOM 781 N N . ALA A 1 99 ? 20.552 -8.740 -27.146 1.00 94.69 99 ALA A N 1
ATOM 782 C CA . ALA A 1 99 ? 20.283 -7.844 -26.030 1.00 94.69 99 ALA A CA 1
ATOM 783 C C . ALA A 1 99 ? 19.350 -8.527 -25.028 1.00 94.69 99 ALA A C 1
ATOM 785 O O . ALA A 1 99 ? 18.277 -8.989 -25.404 1.00 94.69 99 ALA A O 1
ATOM 786 N N . THR A 1 100 ? 19.750 -8.565 -23.761 1.00 96.06 100 THR A N 1
ATOM 787 C CA . THR A 1 100 ? 19.006 -9.194 -22.664 1.00 96.06 100 THR A CA 1
ATOM 788 C C . THR A 1 100 ? 18.680 -8.171 -21.586 1.00 96.06 100 THR A C 1
ATOM 790 O O . THR A 1 100 ? 19.529 -7.360 -21.208 1.00 96.06 100 THR A O 1
ATOM 793 N N . ILE A 1 101 ? 17.453 -8.211 -21.072 1.00 95.12 101 ILE A N 1
ATOM 794 C CA . ILE A 1 101 ? 17.012 -7.358 -19.967 1.00 95.12 101 ILE A CA 1
ATOM 795 C C . ILE A 1 101 ? 17.473 -7.961 -18.637 1.00 95.12 101 ILE A C 1
ATOM 797 O O . ILE A 1 101 ? 16.889 -8.927 -18.147 1.00 95.12 101 ILE A O 1
ATOM 801 N N . GLU A 1 102 ? 18.503 -7.384 -18.020 1.00 93.69 102 GLU A N 1
ATOM 802 C CA . GLU A 1 102 ? 19.051 -7.896 -16.756 1.00 93.69 102 GLU A CA 1
ATOM 803 C C . GLU A 1 102 ? 18.311 -7.372 -15.528 1.00 93.69 102 GLU A C 1
ATOM 805 O O . GLU A 1 102 ? 18.130 -8.113 -14.563 1.00 93.69 102 GLU A O 1
ATOM 810 N N . ARG A 1 103 ? 17.909 -6.093 -15.531 1.00 92.31 103 ARG A N 1
ATOM 811 C CA . ARG A 1 103 ? 17.232 -5.441 -14.395 1.00 92.31 103 ARG A CA 1
ATOM 812 C C . ARG A 1 103 ? 16.216 -4.414 -14.865 1.00 92.31 103 ARG A C 1
ATOM 814 O O . ARG A 1 103 ? 16.426 -3.740 -15.870 1.00 92.31 103 ARG A O 1
ATOM 821 N N . ILE A 1 104 ? 15.150 -4.258 -14.089 1.00 92.06 104 ILE A N 1
ATOM 822 C CA . ILE A 1 104 ? 14.121 -3.233 -14.272 1.00 92.06 104 ILE A CA 1
ATOM 823 C C . ILE A 1 104 ? 13.957 -2.527 -12.926 1.00 92.06 104 ILE A C 1
ATOM 825 O O . ILE A 1 104 ? 13.539 -3.152 -11.956 1.00 92.06 104 ILE A O 1
ATOM 829 N N . GLU A 1 105 ? 14.293 -1.243 -12.874 1.00 88.94 105 GLU A N 1
ATOM 830 C CA . GLU A 1 105 ? 14.283 -0.422 -11.663 1.00 88.94 105 GLU A CA 1
ATOM 831 C C . GLU A 1 105 ? 13.275 0.717 -11.822 1.00 88.94 105 GLU A C 1
ATOM 833 O O . GLU A 1 105 ? 13.334 1.483 -12.785 1.00 88.94 105 GLU A O 1
ATOM 838 N N . GLU A 1 106 ? 12.349 0.866 -10.875 1.00 85.56 106 GLU A N 1
ATOM 839 C CA . GLU A 1 106 ? 11.392 1.981 -10.895 1.00 85.56 106 GLU A CA 1
ATOM 840 C C . GLU A 1 106 ? 12.037 3.316 -10.519 1.00 85.56 106 GLU A C 1
ATOM 842 O O . GLU A 1 106 ? 11.612 4.366 -11.005 1.00 85.56 106 GLU A O 1
ATOM 847 N N . ASN A 1 107 ? 13.076 3.277 -9.685 1.00 85.56 107 ASN A N 1
ATOM 848 C CA . ASN A 1 107 ? 13.818 4.461 -9.288 1.00 85.56 107 ASN A CA 1
ATOM 849 C C . ASN A 1 107 ? 15.285 4.126 -8.998 1.00 85.56 107 ASN A C 1
ATOM 851 O O . ASN A 1 107 ? 15.659 3.808 -7.870 1.00 85.56 107 ASN A O 1
ATOM 855 N N . LEU A 1 108 ? 16.126 4.206 -10.026 1.00 88.19 108 LEU A N 1
ATOM 856 C CA . LEU A 1 108 ? 17.557 3.982 -9.880 1.00 88.19 108 LEU A CA 1
ATOM 857 C C . LEU A 1 108 ? 18.241 5.267 -9.395 1.00 88.19 108 LEU A C 1
ATOM 859 O O . LEU A 1 108 ? 18.189 6.285 -10.081 1.00 88.19 108 LEU A O 1
ATOM 863 N N . MET A 1 109 ? 18.903 5.212 -8.233 1.00 86.81 109 MET A N 1
ATOM 864 C CA . MET A 1 109 ? 19.696 6.323 -7.666 1.00 86.81 109 MET A CA 1
ATOM 865 C C . MET A 1 109 ? 18.919 7.647 -7.534 1.00 86.81 109 MET A C 1
ATOM 867 O O . MET A 1 109 ? 19.486 8.720 -7.719 1.00 86.81 109 MET A O 1
ATOM 871 N N . SER A 1 110 ? 17.611 7.588 -7.266 1.00 85.94 110 SER A N 1
ATOM 872 C CA . SER A 1 110 ? 16.726 8.767 -7.238 1.00 85.94 110 SER A CA 1
ATOM 873 C C . SER A 1 110 ? 16.638 9.540 -8.566 1.00 85.94 110 SER A C 1
ATOM 875 O O . SER A 1 110 ? 16.139 10.662 -8.594 1.00 85.94 110 SER A O 1
ATOM 877 N N . MET A 1 111 ? 17.083 8.946 -9.679 1.00 86.75 111 MET A N 1
ATOM 878 C CA . MET A 1 111 ? 17.039 9.530 -11.028 1.00 86.75 111 MET A CA 1
ATOM 879 C C . MET A 1 111 ? 15.849 9.022 -11.861 1.00 86.75 111 MET A C 1
ATOM 881 O O . MET A 1 111 ? 15.669 9.412 -13.017 1.00 86.75 111 MET A O 1
ATOM 885 N N . GLY A 1 112 ? 15.007 8.166 -11.277 1.00 88.81 112 GLY A N 1
ATOM 886 C CA . GLY A 1 112 ? 13.792 7.649 -11.894 1.00 88.81 112 GLY A CA 1
ATOM 887 C C . GLY A 1 112 ? 13.949 6.289 -12.593 1.00 88.81 112 GLY A C 1
ATOM 888 O O . GLY A 1 112 ? 14.932 5.576 -12.373 1.00 88.81 112 GLY A O 1
ATOM 889 N N . PRO A 1 113 ? 12.954 5.904 -13.416 1.00 91.56 113 PRO A N 1
ATOM 890 C CA . PRO A 1 113 ? 12.853 4.562 -13.983 1.00 91.56 113 PRO A CA 1
ATOM 891 C C . PRO A 1 113 ? 13.979 4.239 -14.965 1.00 91.56 113 PRO A C 1
ATOM 893 O O . PRO A 1 113 ? 14.240 5.023 -15.887 1.00 91.56 113 PRO A O 1
ATOM 896 N N . ALA A 1 114 ? 14.581 3.059 -14.823 1.00 94.12 114 ALA A N 1
ATOM 897 C CA . ALA A 1 114 ? 15.686 2.599 -15.655 1.00 94.12 114 ALA A CA 1
ATOM 898 C C . ALA A 1 114 ? 15.645 1.085 -15.906 1.00 94.12 114 ALA A C 1
ATOM 900 O O . ALA A 1 114 ? 15.170 0.305 -15.084 1.00 94.12 114 ALA A O 1
ATOM 901 N N . VAL A 1 115 ? 16.179 0.664 -17.050 1.00 95.06 115 VAL A N 1
ATOM 902 C CA . VAL A 1 115 ? 16.358 -0.752 -17.401 1.00 95.06 115 VAL A CA 1
ATOM 903 C C . VAL A 1 115 ? 17.830 -1.012 -17.701 1.00 95.06 115 VAL A C 1
ATOM 905 O O . VAL A 1 115 ? 18.439 -0.246 -18.448 1.00 95.06 115 VAL A O 1
ATOM 908 N N . LEU A 1 116 ? 18.403 -2.068 -17.122 1.00 95.69 116 LEU A N 1
ATOM 909 C CA . LEU A 1 116 ? 19.757 -2.525 -17.435 1.00 95.69 116 LEU A CA 1
ATOM 910 C C . LEU A 1 116 ? 19.683 -3.514 -18.591 1.00 95.69 116 LEU A C 1
ATOM 912 O O . LEU A 1 116 ? 19.016 -4.546 -18.483 1.00 95.69 116 LEU A O 1
ATOM 916 N N . ILE A 1 117 ? 20.388 -3.200 -19.671 1.00 96.06 117 ILE A N 1
ATOM 917 C CA . ILE A 1 117 ? 20.520 -4.077 -20.830 1.00 96.06 117 ILE A CA 1
ATOM 918 C C . ILE A 1 117 ? 21.938 -4.632 -20.864 1.00 96.06 117 ILE A C 1
ATOM 920 O O . ILE A 1 117 ? 22.901 -3.887 -20.670 1.00 96.06 117 ILE A O 1
ATOM 924 N N . ASN A 1 118 ? 22.043 -5.926 -21.150 1.00 96.88 118 ASN A N 1
ATOM 925 C CA . ASN A 1 118 ? 23.278 -6.618 -21.483 1.00 96.88 118 ASN A CA 1
ATOM 926 C C . ASN A 1 118 ? 23.253 -7.011 -22.960 1.00 96.88 118 ASN A C 1
ATOM 928 O O . ASN A 1 118 ? 22.414 -7.813 -23.364 1.00 96.88 118 ASN A O 1
ATOM 932 N N . VAL A 1 119 ? 24.134 -6.422 -23.764 1.00 95.94 119 VAL A N 1
ATOM 933 C CA . VAL A 1 119 ? 24.283 -6.726 -25.187 1.00 95.94 119 VAL A CA 1
ATOM 934 C C . VAL A 1 119 ? 25.525 -7.581 -25.371 1.00 95.94 119 VAL A C 1
ATOM 936 O O . VAL A 1 119 ? 26.638 -7.109 -25.153 1.00 95.94 119 VAL A O 1
ATOM 939 N N . GLN A 1 120 ? 25.323 -8.823 -25.793 1.00 95.81 120 GLN A N 1
ATOM 940 C CA . GLN A 1 120 ? 26.390 -9.763 -26.105 1.00 95.81 120 GLN A CA 1
ATOM 941 C C . GLN A 1 120 ? 26.545 -9.859 -27.622 1.00 95.81 120 GLN A C 1
ATOM 943 O O . GLN A 1 120 ? 25.602 -10.253 -28.305 1.00 95.81 120 GLN A O 1
ATOM 948 N N . SER A 1 121 ? 27.713 -9.485 -28.135 1.00 93.50 121 SER A N 1
ATOM 949 C CA . SER A 1 121 ? 28.103 -9.583 -29.545 1.00 93.50 121 SER A CA 1
ATOM 950 C C . SER A 1 121 ? 29.409 -10.386 -29.677 1.00 93.50 121 SER A C 1
ATOM 952 O O . SER A 1 121 ? 30.059 -10.662 -28.663 1.00 93.50 121 SER A O 1
ATOM 954 N N . PRO A 1 122 ? 29.839 -10.748 -30.901 1.00 90.06 122 PRO A N 1
ATOM 955 C CA . PRO A 1 122 ? 31.138 -11.393 -31.117 1.00 90.06 122 PRO A CA 1
ATOM 956 C C . PRO A 1 122 ? 32.328 -10.553 -30.625 1.00 90.06 122 PRO A C 1
ATOM 958 O O . PRO A 1 122 ? 33.349 -11.097 -30.222 1.00 90.06 122 PRO A O 1
ATOM 961 N N . GLU A 1 123 ? 32.182 -9.226 -30.618 1.00 87.62 123 GLU A N 1
ATOM 962 C CA . GLU A 1 123 ? 33.202 -8.274 -30.155 1.00 87.62 123 GLU A CA 1
ATOM 963 C C . GLU A 1 123 ? 33.286 -8.175 -28.622 1.00 87.62 123 GLU A C 1
ATOM 965 O O . GLU A 1 123 ? 34.228 -7.593 -28.084 1.00 87.62 123 GLU A O 1
ATOM 970 N N . GLY A 1 124 ? 32.307 -8.729 -27.902 1.00 90.19 124 GLY A N 1
ATOM 971 C CA . GLY A 1 124 ? 32.299 -8.781 -26.448 1.00 90.19 124 GLY A CA 1
ATOM 972 C C . GLY A 1 124 ? 30.936 -8.495 -25.832 1.00 90.19 124 GLY A C 1
ATOM 973 O O . GLY A 1 124 ? 29.891 -8.505 -26.482 1.00 90.19 124 GLY A O 1
ATOM 974 N N . ASN A 1 125 ? 30.949 -8.252 -24.523 1.00 93.12 125 ASN A N 1
ATOM 975 C CA . ASN A 1 125 ? 29.742 -8.003 -23.749 1.00 93.12 125 ASN A CA 1
ATOM 976 C C . ASN A 1 125 ? 29.685 -6.558 -23.233 1.00 93.12 125 ASN A C 1
ATOM 978 O O . ASN A 1 125 ? 30.655 -6.052 -22.665 1.00 93.12 125 ASN A O 1
ATOM 982 N N . MET A 1 126 ? 28.531 -5.907 -23.371 1.00 94.50 126 MET A N 1
ATOM 983 C CA . MET A 1 126 ? 28.319 -4.513 -23.002 1.00 94.50 126 MET A CA 1
ATOM 984 C C . MET A 1 126 ? 27.064 -4.329 -22.149 1.00 94.50 126 MET A C 1
ATOM 986 O O . MET A 1 126 ? 25.959 -4.669 -22.560 1.00 94.50 126 MET A O 1
ATOM 990 N N . ARG A 1 127 ? 27.223 -3.703 -20.975 1.00 97.06 127 ARG A N 1
ATOM 991 C CA . ARG A 1 127 ? 26.117 -3.395 -20.052 1.00 97.06 127 ARG A CA 1
ATOM 992 C C . ARG A 1 127 ? 25.915 -1.903 -19.869 1.00 97.06 127 ARG A C 1
ATOM 994 O O . ARG A 1 127 ? 26.858 -1.195 -19.507 1.00 97.06 127 ARG A O 1
ATOM 1001 N N . PHE A 1 128 ? 24.682 -1.441 -20.048 1.00 97.31 128 PHE A N 1
ATOM 1002 C CA . PHE A 1 128 ? 24.318 -0.036 -19.873 1.00 97.31 128 PHE A CA 1
ATOM 1003 C C . PHE A 1 128 ? 22.855 0.144 -19.455 1.00 97.31 128 PHE A C 1
ATOM 1005 O O . PHE A 1 128 ? 21.987 -0.688 -19.720 1.00 97.31 128 PHE A O 1
ATOM 1012 N N . TRP A 1 129 ? 22.602 1.254 -18.768 1.00 97.06 129 TRP A N 1
ATOM 1013 C CA . TRP A 1 129 ? 21.297 1.661 -18.274 1.00 97.06 129 TRP A CA 1
ATOM 1014 C C . TRP A 1 129 ? 20.570 2.531 -19.292 1.00 97.06 129 TRP A C 1
ATOM 1016 O O . TRP A 1 129 ? 21.119 3.493 -19.830 1.00 97.06 129 TRP A O 1
ATOM 1026 N N . VAL A 1 130 ? 19.289 2.234 -19.486 1.00 96.75 130 VAL A N 1
ATOM 1027 C CA . VAL A 1 130 ? 18.366 3.010 -20.310 1.00 96.75 130 VAL A CA 1
ATOM 1028 C C . VAL A 1 130 ? 17.338 3.666 -19.397 1.00 96.75 130 VAL A C 1
ATOM 1030 O O . VAL A 1 130 ? 16.393 3.022 -18.939 1.00 96.75 130 VAL A O 1
ATOM 1033 N N . PHE A 1 131 ? 17.527 4.957 -19.125 1.00 95.75 131 PHE A N 1
ATOM 1034 C CA . PHE A 1 131 ? 16.616 5.751 -18.298 1.00 95.75 131 PHE A CA 1
ATOM 1035 C C . PHE A 1 131 ? 15.430 6.276 -19.109 1.00 95.75 131 PHE A C 1
ATOM 1037 O O . PHE A 1 131 ? 15.584 6.730 -20.245 1.00 95.75 131 PHE A O 1
ATOM 1044 N N . LYS A 1 132 ? 14.241 6.305 -18.496 1.00 94.62 132 LYS A N 1
ATOM 1045 C CA . LYS A 1 132 ? 13.041 6.913 -19.098 1.00 94.62 132 LYS A CA 1
ATOM 1046 C C . LYS A 1 132 ? 13.212 8.420 -19.320 1.00 94.62 132 LYS A C 1
ATOM 1048 O O . LYS A 1 132 ? 12.760 8.948 -20.333 1.00 94.62 132 LYS A O 1
ATOM 1053 N N . TYR A 1 133 ? 13.866 9.102 -18.379 1.00 92.50 133 TYR A N 1
ATOM 1054 C CA . TYR A 1 133 ? 14.017 10.561 -18.360 1.00 92.50 133 TYR A CA 1
ATOM 1055 C C . TYR A 1 133 ? 15.452 11.015 -18.648 1.00 92.50 133 TYR A C 1
ATOM 1057 O O . TYR A 1 133 ? 15.907 12.010 -18.092 1.00 92.50 133 TYR A O 1
ATOM 1065 N N . ILE A 1 134 ? 16.171 10.294 -19.515 1.00 93.06 134 ILE A N 1
ATOM 1066 C CA . ILE A 1 134 ? 17.600 10.539 -19.755 1.00 93.06 134 ILE A CA 1
ATOM 1067 C C . ILE A 1 134 ? 17.923 11.983 -20.169 1.00 93.06 134 ILE A C 1
ATOM 1069 O O . ILE A 1 134 ? 18.949 12.512 -19.755 1.00 93.06 134 ILE A O 1
ATOM 1073 N N . GLU A 1 135 ? 17.038 12.649 -20.917 1.00 90.31 135 GLU A N 1
ATOM 1074 C CA . GLU A 1 135 ? 17.241 14.047 -21.324 1.00 90.31 135 GLU A CA 1
ATOM 1075 C C . GLU A 1 135 ? 17.230 15.012 -20.129 1.00 90.31 135 GLU A C 1
ATOM 1077 O O . GLU A 1 135 ? 18.150 15.812 -19.996 1.00 90.31 135 GLU A O 1
ATOM 1082 N N . ARG A 1 136 ? 16.298 14.850 -19.179 1.00 90.50 136 ARG A N 1
ATOM 1083 C CA . ARG A 1 136 ? 16.284 15.650 -17.938 1.00 90.50 136 ARG A CA 1
ATOM 1084 C C . ARG A 1 136 ? 17.526 15.403 -17.079 1.00 90.50 136 ARG A C 1
ATOM 1086 O O . ARG A 1 136 ? 18.058 16.319 -16.465 1.00 90.50 136 ARG A O 1
ATOM 1093 N N . ILE A 1 137 ? 18.016 14.162 -17.044 1.00 89.81 137 ILE A N 1
ATOM 1094 C CA . ILE A 1 137 ? 19.244 13.821 -16.305 1.00 89.81 137 ILE A CA 1
ATOM 1095 C C . ILE A 1 137 ? 20.463 14.507 -16.947 1.00 89.81 137 ILE A C 1
ATOM 1097 O O . ILE A 1 137 ? 21.347 14.982 -16.237 1.00 89.81 137 ILE A O 1
ATOM 1101 N N . LYS A 1 138 ? 20.512 14.603 -18.284 1.00 92.00 138 LYS A N 1
ATOM 1102 C CA . LYS A 1 138 ? 21.585 15.309 -19.008 1.00 92.00 138 LYS A CA 1
ATOM 1103 C C . LYS A 1 138 ? 21.587 16.811 -18.747 1.00 92.00 138 LYS A C 1
ATOM 1105 O O . LYS A 1 138 ? 22.669 17.384 -18.678 1.00 92.00 138 LYS A O 1
ATOM 1110 N N . GLU A 1 139 ? 20.417 17.430 -18.605 1.00 90.94 139 GLU A N 1
ATOM 1111 C CA . GLU A 1 139 ? 20.299 18.853 -18.251 1.00 90.94 139 GLU A CA 1
ATOM 1112 C C . GLU A 1 139 ? 20.944 19.137 -16.887 1.00 90.94 139 GLU A C 1
ATOM 1114 O O . GLU A 1 139 ? 21.693 20.100 -16.748 1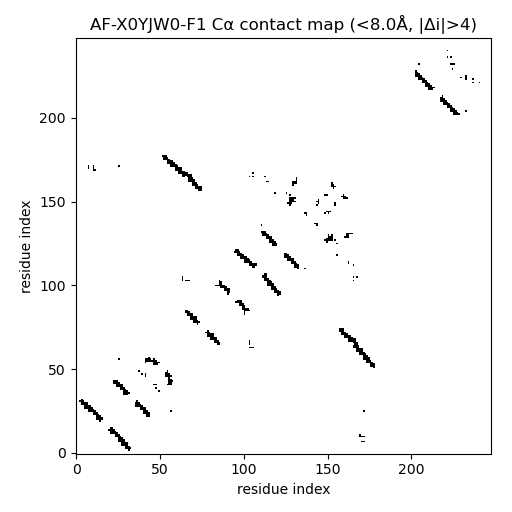.00 90.94 139 GLU A O 1
ATOM 1119 N N . GLY A 1 140 ? 20.732 18.256 -15.902 1.00 89.19 140 GLY A N 1
ATOM 1120 C CA . GLY A 1 140 ? 21.346 18.377 -14.575 1.00 89.19 140 GLY A CA 1
ATOM 1121 C C . GLY A 1 140 ? 22.832 17.999 -14.519 1.00 89.19 140 GLY A C 1
ATOM 1122 O O . GLY A 1 140 ? 23.542 18.430 -13.613 1.00 89.19 140 GLY A O 1
ATOM 1123 N N . ILE A 1 141 ? 23.326 17.194 -15.467 1.00 90.19 141 ILE A N 1
ATOM 1124 C CA . ILE A 1 141 ? 24.719 16.724 -15.503 1.00 90.19 141 ILE A CA 1
ATOM 1125 C C . ILE A 1 141 ? 25.308 16.944 -16.907 1.00 90.19 141 ILE A C 1
ATOM 1127 O O . ILE A 1 141 ? 25.333 16.020 -17.733 1.00 90.19 141 ILE A O 1
ATOM 1131 N N . PRO A 1 142 ? 25.860 18.140 -17.186 1.00 92.12 142 PRO A N 1
ATOM 1132 C CA . PRO A 1 142 ? 26.527 18.418 -18.450 1.00 92.12 142 PRO A CA 1
ATOM 1133 C C . PRO A 1 142 ? 27.642 17.405 -18.739 1.00 92.12 142 PRO A C 1
ATOM 1135 O O . PRO A 1 142 ? 28.482 17.095 -17.884 1.00 92.12 142 PRO A O 1
ATOM 1138 N N . GLY A 1 143 ? 27.639 16.862 -19.959 1.00 91.56 143 GLY A N 1
ATOM 1139 C CA . GLY A 1 143 ? 28.590 15.830 -20.378 1.00 91.56 143 GLY A CA 1
ATOM 1140 C C . GLY A 1 143 ? 28.337 14.444 -19.773 1.00 91.56 143 GLY A C 1
ATOM 1141 O O . GLY A 1 143 ? 29.275 13.647 -19.721 1.00 91.56 143 GLY A O 1
ATOM 1142 N N . LEU A 1 144 ? 27.103 14.139 -19.344 1.00 92.19 144 LEU A N 1
ATOM 1143 C CA . LEU A 1 144 ? 26.717 12.877 -18.695 1.00 92.19 144 LEU A CA 1
ATOM 1144 C C . LEU A 1 144 ? 27.355 11.637 -19.330 1.00 92.19 144 LEU A C 1
ATOM 1146 O O . LEU A 1 144 ? 27.957 10.840 -18.627 1.00 92.19 144 LEU A O 1
ATOM 1150 N N . TYR A 1 145 ? 27.280 11.485 -20.652 1.00 94.00 145 TYR A N 1
ATOM 1151 C CA . TYR A 1 145 ? 27.788 10.288 -21.332 1.00 94.00 145 TYR A CA 1
ATOM 1152 C C . TYR A 1 145 ? 29.313 10.191 -21.380 1.00 94.00 145 TYR A C 1
ATOM 1154 O O . TYR A 1 145 ? 29.838 9.095 -21.534 1.00 94.00 145 TYR A O 1
ATOM 1162 N N . LYS A 1 146 ? 30.034 11.309 -21.233 1.00 93.00 146 LYS A N 1
ATOM 1163 C CA . LYS A 1 146 ? 31.496 11.287 -21.094 1.00 93.00 146 LYS A CA 1
ATOM 1164 C C . LYS A 1 146 ? 31.895 10.860 -19.681 1.00 93.00 146 LYS A C 1
ATOM 1166 O O . LYS A 1 146 ? 32.825 10.084 -19.521 1.00 93.00 146 LYS A O 1
ATOM 1171 N N . LYS A 1 147 ? 31.164 11.343 -18.669 1.00 92.94 147 LYS A N 1
ATOM 1172 C CA . LYS A 1 147 ? 31.403 11.021 -17.251 1.00 92.94 147 LYS A CA 1
ATOM 1173 C C . LYS A 1 147 ? 30.947 9.606 -16.891 1.00 92.94 147 LYS A C 1
ATOM 1175 O O . LYS A 1 147 ? 31.628 8.901 -16.158 1.00 92.94 147 LYS A O 1
ATOM 1180 N N . VAL A 1 148 ? 29.794 9.192 -17.414 1.00 93.94 148 VAL A N 1
ATOM 1181 C CA . VAL A 1 148 ? 29.150 7.902 -17.147 1.00 93.94 148 VAL A CA 1
ATOM 1182 C C . VAL A 1 148 ? 28.692 7.272 -18.472 1.00 93.94 148 VAL A C 1
ATOM 1184 O O . VAL A 1 148 ? 27.503 7.300 -18.801 1.00 93.94 148 VAL A O 1
ATOM 1187 N N . PRO A 1 149 ? 29.607 6.664 -19.254 1.00 94.62 149 PRO A N 1
ATOM 1188 C CA . PRO A 1 149 ? 29.270 6.054 -20.546 1.00 94.62 149 PRO A CA 1
ATOM 1189 C C . PRO A 1 149 ? 28.161 5.002 -20.460 1.00 94.62 149 PRO A C 1
ATOM 1191 O O . PRO A 1 149 ? 27.335 4.893 -21.361 1.00 94.62 149 PRO A O 1
ATOM 1194 N N . LYS A 1 150 ? 28.071 4.286 -19.331 1.00 95.44 150 LYS A N 1
ATOM 1195 C CA . LYS A 1 150 ? 27.020 3.292 -19.059 1.00 95.44 150 LYS A CA 1
ATOM 1196 C C . LYS A 1 150 ? 25.607 3.878 -18.984 1.00 95.44 150 LYS A C 1
ATOM 1198 O O . LYS A 1 150 ? 24.665 3.106 -18.896 1.00 95.44 150 LYS A O 1
ATOM 1203 N N . PHE A 1 151 ? 25.432 5.199 -18.966 1.00 95.44 151 PHE A N 1
ATOM 1204 C CA . PHE A 1 151 ? 24.109 5.838 -19.020 1.00 95.44 151 PHE A CA 1
ATOM 1205 C C . PHE A 1 151 ? 23.723 6.242 -20.445 1.00 95.44 151 PHE A C 1
ATOM 1207 O O . PHE A 1 151 ? 22.650 6.804 -20.647 1.00 95.44 151 PHE A O 1
ATOM 1214 N N . ASN A 1 152 ? 24.589 5.993 -21.432 1.00 95.38 152 ASN A N 1
ATOM 1215 C CA . ASN A 1 152 ? 24.295 6.267 -22.827 1.00 95.38 152 ASN A CA 1
ATOM 1216 C C . ASN A 1 152 ? 23.363 5.176 -23.397 1.00 95.38 152 ASN A C 1
ATOM 1218 O O . ASN A 1 152 ? 23.806 4.048 -23.610 1.00 95.38 152 ASN A O 1
ATOM 1222 N N . PRO A 1 153 ? 22.096 5.492 -23.713 1.00 94.00 153 PRO A N 1
ATOM 1223 C CA . PRO A 1 153 ? 21.170 4.540 -24.321 1.00 94.00 153 PRO A CA 1
ATOM 1224 C C . PRO A 1 153 ? 21.527 4.153 -25.763 1.00 94.00 153 PRO A C 1
ATOM 1226 O O . PRO A 1 153 ? 20.899 3.259 -26.317 1.00 94.00 153 PRO A O 1
ATOM 1229 N N . GLY A 1 154 ? 22.479 4.839 -26.397 1.00 93.62 154 GLY A N 1
ATOM 1230 C CA . GLY A 1 154 ? 23.014 4.513 -27.719 1.00 93.62 154 GLY A CA 1
ATOM 1231 C C . GLY A 1 154 ? 24.458 4.022 -27.662 1.00 93.62 154 GLY A C 1
ATOM 1232 O O . GLY A 1 154 ? 25.224 4.290 -28.585 1.00 93.62 154 GLY A O 1
ATOM 1233 N N . LEU A 1 155 ? 24.868 3.396 -26.550 1.00 94.06 155 LEU A N 1
ATOM 1234 C CA . LEU A 1 155 ? 26.246 2.932 -26.370 1.00 94.06 155 LEU A CA 1
ATOM 1235 C C . LEU A 1 155 ? 26.626 1.849 -27.394 1.00 94.06 155 LEU A C 1
ATOM 1237 O O . LEU A 1 155 ? 27.747 1.854 -27.896 1.00 94.06 155 LEU A O 1
ATOM 1241 N N . PHE A 1 156 ? 25.681 0.974 -27.750 1.00 93.38 156 PHE A N 1
ATOM 1242 C CA . PHE A 1 156 ? 25.865 -0.068 -28.759 1.00 93.38 156 PHE A CA 1
ATOM 1243 C C . PHE A 1 156 ? 25.368 0.400 -30.135 1.00 93.38 156 PHE A C 1
ATOM 1245 O O . PHE A 1 156 ? 24.178 0.324 -30.441 1.00 93.38 156 PHE A O 1
ATOM 1252 N N . LYS A 1 157 ? 26.271 0.907 -30.980 1.00 91.81 157 LYS A N 1
ATOM 1253 C CA . LYS A 1 157 ? 25.924 1.394 -32.325 1.00 91.81 157 LYS A CA 1
ATOM 1254 C C . LYS A 1 157 ? 25.586 0.240 -33.290 1.00 91.81 157 LYS A C 1
ATOM 1256 O O . LYS A 1 157 ? 26.161 -0.835 -33.161 1.00 91.81 157 LYS A O 1
ATOM 1261 N N . PRO A 1 158 ? 24.701 0.454 -34.284 1.00 92.62 158 PRO A N 1
ATOM 1262 C CA . PRO A 1 158 ? 23.942 1.676 -34.585 1.00 92.62 158 PRO A CA 1
ATOM 1263 C C . PRO A 1 158 ? 22.605 1.764 -33.821 1.00 92.62 158 PRO A C 1
ATOM 1265 O O . PRO A 1 158 ? 21.684 2.451 -34.266 1.00 92.62 158 PRO A O 1
ATOM 1268 N N . TYR A 1 159 ? 22.462 1.048 -32.705 1.00 92.88 159 TYR A N 1
ATOM 1269 C CA . TYR A 1 159 ? 21.208 0.965 -31.971 1.00 92.88 159 TYR A CA 1
ATOM 1270 C C . TYR A 1 159 ? 21.057 2.078 -30.937 1.00 92.88 159 TYR A C 1
ATOM 1272 O O . TYR A 1 159 ? 22.015 2.527 -30.309 1.00 92.88 159 TYR A O 1
ATOM 1280 N N . TYR A 1 160 ? 19.814 2.503 -30.740 1.00 93.94 160 TYR A N 1
ATOM 1281 C CA . TYR A 1 160 ? 19.422 3.427 -29.688 1.00 93.94 160 TYR A CA 1
ATOM 1282 C C . TYR A 1 160 ? 18.191 2.892 -28.962 1.00 93.94 160 TYR A C 1
ATOM 1284 O O . TYR A 1 160 ? 17.161 2.594 -29.576 1.00 93.94 160 TYR A O 1
ATOM 1292 N N . PHE A 1 161 ? 18.287 2.798 -27.640 1.00 95.25 161 PHE A N 1
ATOM 1293 C CA . PHE A 1 161 ? 17.257 2.227 -26.781 1.00 95.25 161 PHE A CA 1
ATOM 1294 C C . PHE A 1 161 ? 16.517 3.329 -26.021 1.00 95.25 161 PHE A C 1
ATOM 1296 O O . PHE A 1 161 ? 17.121 4.212 -25.428 1.00 95.25 161 PHE A O 1
ATOM 1303 N N . LYS A 1 162 ? 15.188 3.291 -25.980 1.00 95.56 162 LYS A N 1
ATOM 1304 C CA . LYS A 1 162 ? 14.391 4.254 -25.211 1.00 95.56 162 LYS A CA 1
ATOM 1305 C C . LYS A 1 162 ? 13.380 3.536 -24.337 1.00 95.56 162 LYS A C 1
ATOM 1307 O O . LYS A 1 162 ? 12.540 2.791 -24.832 1.00 95.56 162 LYS A O 1
ATOM 1312 N N . LEU A 1 163 ? 13.411 3.814 -23.040 1.00 95.25 163 LEU A N 1
ATOM 1313 C CA . LEU A 1 163 ? 12.408 3.324 -22.104 1.00 95.25 163 LEU A CA 1
ATOM 1314 C C . LEU A 1 163 ? 11.160 4.216 -22.172 1.00 95.25 163 LEU A C 1
ATOM 1316 O O . LEU A 1 163 ? 11.228 5.407 -21.874 1.00 95.25 163 LEU A O 1
ATOM 1320 N N . LYS A 1 164 ? 10.011 3.656 -22.566 1.00 93.75 164 LYS A N 1
ATOM 1321 C CA . LYS A 1 164 ? 8.725 4.376 -22.596 1.00 93.75 164 LYS A CA 1
ATOM 1322 C C . LYS A 1 164 ? 8.016 4.327 -21.246 1.00 93.75 164 LYS A C 1
ATOM 1324 O O . LYS A 1 164 ? 7.595 5.363 -20.734 1.00 93.75 164 LYS A O 1
ATOM 1329 N N . LYS A 1 165 ? 7.846 3.131 -20.682 1.00 89.31 165 LYS A N 1
ATOM 1330 C CA . LYS A 1 165 ? 7.081 2.899 -19.447 1.00 89.31 165 LYS A CA 1
ATOM 1331 C C . LYS A 1 165 ? 7.550 1.611 -18.771 1.00 89.31 165 LYS A C 1
ATOM 1333 O O . LYS A 1 165 ? 7.924 0.676 -19.465 1.00 89.31 165 LYS A O 1
ATOM 1338 N N . ILE A 1 166 ? 7.477 1.557 -17.445 1.00 88.81 166 ILE A N 1
ATOM 1339 C CA . ILE A 1 166 ? 7.558 0.315 -16.665 1.00 88.81 166 ILE A CA 1
ATOM 1340 C C . ILE A 1 166 ? 6.133 -0.029 -16.218 1.00 88.81 166 ILE A C 1
ATOM 1342 O O . ILE A 1 166 ? 5.393 0.864 -15.798 1.00 88.81 166 ILE A O 1
ATOM 1346 N N . GLU A 1 167 ? 5.715 -1.286 -16.366 1.00 84.00 167 GLU A N 1
ATOM 1347 C CA . GLU A 1 167 ? 4.514 -1.768 -15.681 1.00 84.00 167 GLU A CA 1
ATOM 1348 C C . GLU A 1 167 ? 4.877 -2.007 -14.223 1.00 84.00 167 GLU A C 1
ATOM 1350 O O . GLU A 1 167 ? 5.666 -2.891 -13.904 1.00 84.00 167 GLU A O 1
ATOM 1355 N N . SER A 1 168 ? 4.317 -1.189 -13.346 1.00 74.00 168 SER A N 1
ATOM 1356 C CA . SER A 1 168 ? 4.441 -1.305 -11.902 1.00 74.00 168 SER A CA 1
ATOM 1357 C C . SER A 1 168 ? 3.203 -2.008 -11.345 1.00 74.00 168 SER A C 1
ATOM 1359 O O . SER A 1 168 ? 2.075 -1.757 -11.782 1.00 74.00 168 SER A O 1
ATOM 1361 N N . LYS A 1 169 ? 3.403 -2.923 -10.394 1.00 77.44 169 LYS A N 1
ATOM 1362 C CA . LYS A 1 169 ? 2.314 -3.493 -9.597 1.00 77.44 169 LYS A CA 1
ATOM 1363 C C . LYS A 1 169 ? 2.333 -2.821 -8.241 1.00 77.44 169 LYS A C 1
ATOM 1365 O O . LYS A 1 169 ? 3.345 -2.852 -7.551 1.00 77.44 169 LYS A O 1
ATOM 1370 N N . TYR A 1 170 ? 1.215 -2.236 -7.848 1.00 81.19 170 TYR A N 1
ATOM 1371 C CA . TYR A 1 170 ? 1.101 -1.695 -6.506 1.00 81.19 170 TYR A CA 1
ATOM 1372 C C . TYR A 1 170 ? 0.785 -2.794 -5.495 1.00 81.19 170 TYR A C 1
ATOM 1374 O O . TYR A 1 170 ? 0.047 -3.735 -5.793 1.00 81.19 170 TYR A O 1
ATOM 1382 N N . TYR A 1 171 ? 1.315 -2.636 -4.290 1.00 86.88 171 TYR A N 1
ATOM 1383 C CA . TYR A 1 171 ? 0.910 -3.384 -3.111 1.00 86.88 171 TYR A CA 1
ATOM 1384 C C . TYR A 1 171 ? 0.404 -2.423 -2.036 1.00 86.88 171 TYR A C 1
ATOM 1386 O O . TYR A 1 171 ? 0.736 -1.237 -2.022 1.00 86.88 171 TYR A O 1
ATOM 1394 N N . THR A 1 172 ? -0.384 -2.963 -1.112 1.00 92.81 172 THR A N 1
ATOM 1395 C CA . THR A 1 172 ? -0.841 -2.265 0.089 1.00 92.81 172 THR A CA 1
ATOM 1396 C C . THR A 1 172 ? -0.414 -3.047 1.327 1.00 92.81 172 THR A C 1
ATOM 1398 O O . THR A 1 172 ? -0.455 -4.278 1.333 1.00 92.81 172 THR A O 1
ATOM 1401 N N . GLY A 1 173 ? 0.028 -2.334 2.357 1.00 93.75 173 GLY A N 1
ATOM 1402 C CA . GLY A 1 173 ? 0.271 -2.870 3.686 1.00 93.75 173 GLY A CA 1
ATOM 1403 C C . GLY A 1 173 ? -0.959 -2.677 4.562 1.00 93.75 173 GLY A C 1
ATOM 1404 O O . GLY A 1 173 ? -1.498 -1.571 4.662 1.00 93.75 173 GLY A O 1
ATOM 1405 N N . LEU A 1 174 ? -1.390 -3.760 5.205 1.00 95.12 174 LEU A N 1
ATOM 1406 C CA . LEU A 1 174 ? -2.552 -3.779 6.086 1.00 95.12 174 LEU A CA 1
ATOM 1407 C C . LEU A 1 174 ? -2.103 -3.900 7.542 1.00 95.12 174 LEU A C 1
ATOM 1409 O O . LEU A 1 174 ? -1.282 -4.757 7.865 1.00 95.12 174 LEU A O 1
ATOM 1413 N N . GLN A 1 175 ? -2.678 -3.083 8.421 1.00 94.94 175 GLN A N 1
ATOM 1414 C CA . GLN A 1 175 ? -2.543 -3.227 9.868 1.00 94.94 175 GLN A CA 1
ATOM 1415 C C . GLN A 1 175 ? -3.832 -3.804 10.444 1.00 94.94 175 GLN A C 1
ATOM 1417 O O . GLN A 1 175 ? -4.933 -3.368 10.108 1.00 94.94 175 GLN A O 1
ATOM 1422 N N . LEU A 1 176 ? -3.681 -4.803 11.308 1.00 94.12 176 LEU A N 1
ATOM 1423 C CA . LEU A 1 176 ? -4.788 -5.514 11.928 1.00 94.12 176 LEU A CA 1
ATOM 1424 C C . LEU A 1 176 ? -4.864 -5.145 13.407 1.00 94.12 176 LEU A C 1
ATOM 1426 O O . LEU A 1 176 ? -3.848 -5.140 14.098 1.00 94.12 176 LEU A O 1
ATOM 1430 N N . SER A 1 177 ? -6.071 -4.883 13.895 1.00 91.19 177 SER A N 1
ATOM 1431 C CA . SER A 1 177 ? -6.355 -4.650 15.312 1.00 91.19 177 SER A CA 1
ATOM 1432 C C . SER A 1 177 ? -7.569 -5.476 15.734 1.00 91.19 177 SER A C 1
ATOM 1434 O O . SER A 1 177 ? -8.551 -5.598 14.998 1.00 91.19 177 SER A O 1
ATOM 1436 N N . ARG A 1 178 ? -7.489 -6.072 16.926 1.00 90.06 178 ARG A N 1
ATOM 1437 C CA . ARG A 1 178 ? 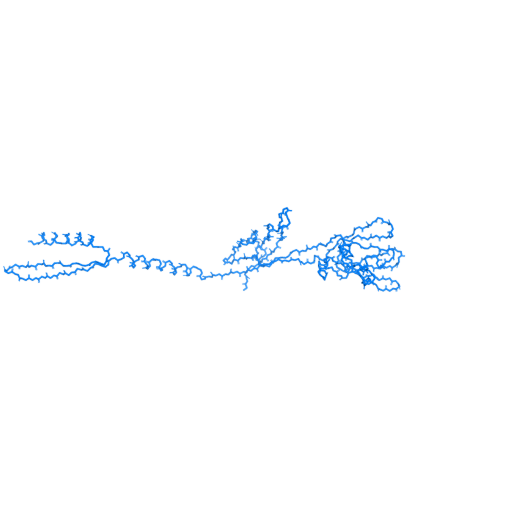-8.580 -6.810 17.561 1.00 90.06 178 ARG A CA 1
ATOM 1438 C C . ARG A 1 178 ? -8.562 -6.499 19.050 1.00 90.06 178 ARG A C 1
ATOM 1440 O O . ARG A 1 178 ? -7.681 -6.977 19.754 1.00 90.06 178 ARG A O 1
ATOM 1447 N N . ASP A 1 179 ? -9.578 -5.780 19.510 1.00 86.50 179 ASP A N 1
ATOM 1448 C CA . ASP A 1 179 ? -9.674 -5.330 20.899 1.00 86.50 179 ASP A CA 1
ATOM 1449 C C . ASP A 1 179 ? -10.894 -5.974 21.581 1.00 86.50 179 ASP A C 1
ATOM 1451 O O . ASP A 1 179 ? -11.970 -5.372 21.635 1.00 86.50 179 ASP A O 1
ATOM 1455 N N . PRO A 1 180 ? -10.775 -7.212 22.102 1.00 86.81 180 PRO A N 1
ATOM 1456 C CA . PRO A 1 180 ? -11.892 -7.909 22.746 1.00 86.81 180 PRO A CA 1
ATOM 1457 C C . PRO A 1 180 ? -12.302 -7.279 24.086 1.00 86.81 180 PRO A C 1
ATOM 1459 O O . PRO A 1 180 ? -13.362 -7.602 24.606 1.00 86.81 180 PRO A O 1
ATOM 1462 N N . GLY A 1 181 ? -11.479 -6.385 24.646 1.00 89.88 181 GLY A N 1
ATOM 1463 C CA . GLY A 1 181 ? -11.764 -5.680 25.895 1.00 89.88 181 GLY A CA 1
ATOM 1464 C C . GLY A 1 181 ? -12.747 -4.517 25.755 1.00 89.88 181 GLY A C 1
ATOM 1465 O O . GLY A 1 181 ? -13.264 -4.057 26.767 1.00 89.88 181 GLY A O 1
ATOM 1466 N N . VAL A 1 182 ? -13.050 -4.050 24.535 1.00 88.94 182 VAL A N 1
ATOM 1467 C CA . VAL A 1 182 ? -13.937 -2.888 24.327 1.00 88.94 182 VAL A CA 1
ATOM 1468 C C . VAL A 1 182 ? -15.315 -3.074 24.980 1.00 88.94 182 VAL A C 1
ATOM 1470 O O . VAL A 1 182 ? -15.730 -2.165 25.697 1.00 88.94 182 VAL A O 1
ATOM 1473 N N . PRO A 1 183 ? -16.011 -4.222 24.838 1.00 89.38 183 PRO A N 1
ATOM 1474 C CA . PRO A 1 183 ? -17.283 -4.438 25.527 1.00 89.38 183 PRO A CA 1
ATOM 1475 C C . PRO A 1 183 ? -17.155 -4.431 27.055 1.00 89.38 183 PRO A C 1
ATOM 1477 O O . PRO A 1 183 ? -18.033 -3.910 27.734 1.00 89.38 183 PRO A O 1
ATOM 1480 N N . ILE A 1 184 ? -16.058 -4.969 27.600 1.00 94.94 184 ILE A N 1
ATOM 1481 C CA . ILE A 1 184 ? -15.810 -5.017 29.051 1.00 94.94 184 ILE A CA 1
ATOM 1482 C C . ILE A 1 184 ? -15.586 -3.603 29.593 1.00 94.94 184 ILE A C 1
ATOM 1484 O O . ILE A 1 184 ? -16.188 -3.218 30.592 1.00 94.94 184 ILE A O 1
ATOM 1488 N N . VAL A 1 185 ? -14.759 -2.810 28.907 1.00 95.50 185 VAL A N 1
ATOM 1489 C CA . VAL A 1 185 ? -14.517 -1.407 29.262 1.00 95.50 185 VAL A CA 1
ATOM 1490 C C . VAL A 1 185 ? -15.814 -0.607 29.161 1.00 95.50 185 VAL A C 1
ATOM 1492 O O . VAL A 1 185 ? -16.142 0.115 30.095 1.00 95.50 185 VAL A O 1
ATOM 1495 N N . ALA A 1 186 ? -16.592 -0.786 28.090 1.00 94.81 186 ALA A N 1
ATOM 1496 C CA . ALA A 1 186 ? -17.885 -0.125 27.925 1.00 94.81 186 ALA A CA 1
ATOM 1497 C C . ALA A 1 186 ? -18.876 -0.491 29.044 1.00 94.81 186 ALA A C 1
ATOM 1499 O O . ALA A 1 186 ? -19.538 0.395 29.582 1.00 94.81 186 ALA A O 1
ATOM 1500 N N . ALA A 1 187 ? -18.942 -1.765 29.445 1.00 96.88 187 ALA A N 1
ATOM 1501 C CA . ALA A 1 187 ? -19.759 -2.203 30.575 1.00 96.88 187 ALA A CA 1
ATOM 1502 C C . ALA A 1 187 ? -19.300 -1.562 31.896 1.00 96.88 187 ALA A C 1
ATOM 1504 O O . ALA A 1 187 ? -20.130 -1.087 32.668 1.00 96.88 187 ALA A O 1
ATOM 1505 N N . GLY A 1 188 ? -17.986 -1.479 32.131 1.00 97.62 188 GLY A N 1
ATOM 1506 C CA . GLY A 1 188 ? -17.416 -0.781 33.285 1.00 97.62 188 GLY A CA 1
ATOM 1507 C C . GLY A 1 188 ? -17.753 0.712 33.298 1.00 97.62 188 GLY A C 1
ATOM 1508 O O . GLY A 1 188 ? -18.223 1.230 34.308 1.00 97.62 188 GLY A O 1
ATOM 1509 N N . SER A 1 189 ? -17.591 1.403 32.165 1.00 97.44 189 SER A N 1
ATOM 1510 C CA . SER A 1 189 ? -17.973 2.813 32.018 1.00 97.44 189 SER A CA 1
ATOM 1511 C C . SER A 1 189 ? -19.467 3.029 32.264 1.00 97.44 189 SER A C 1
ATOM 1513 O O . SER A 1 189 ? -19.848 3.981 32.942 1.00 97.44 189 SER A O 1
ATOM 1515 N N . PHE A 1 190 ? -20.318 2.127 31.773 1.00 97.69 190 PHE A N 1
ATOM 1516 C CA . PHE A 1 190 ? -21.758 2.179 32.004 1.00 97.69 190 PHE A CA 1
ATOM 1517 C C . PHE A 1 190 ? -22.121 1.975 33.483 1.00 97.69 190 PHE A C 1
ATOM 1519 O O . PHE A 1 190 ? -22.920 2.737 34.029 1.00 97.69 190 PHE A O 1
ATOM 1526 N N . LEU A 1 191 ? -21.487 1.015 34.166 1.00 98.00 191 LEU A N 1
ATOM 1527 C CA . LEU A 1 191 ? -21.661 0.809 35.608 1.00 98.00 191 LEU A CA 1
ATOM 1528 C C . LEU A 1 191 ? -21.231 2.030 36.425 1.00 98.00 191 LEU A C 1
ATOM 1530 O O . LEU A 1 191 ? -21.912 2.383 37.384 1.00 98.00 191 LEU A O 1
ATOM 1534 N N . ILE A 1 192 ? -20.148 2.706 36.032 1.00 97.88 192 ILE A N 1
ATOM 1535 C CA . ILE A 1 192 ? -19.706 3.952 36.675 1.00 97.88 192 ILE A CA 1
ATOM 1536 C C . ILE A 1 192 ? -20.764 5.051 36.513 1.00 97.88 192 ILE A C 1
ATOM 1538 O O . ILE A 1 192 ? -21.088 5.725 37.489 1.00 97.88 192 ILE A O 1
ATOM 1542 N N . ILE A 1 193 ? -21.348 5.211 35.318 1.00 97.00 193 ILE A N 1
ATOM 1543 C CA . ILE A 1 193 ? -22.429 6.184 35.079 1.00 97.00 193 ILE A CA 1
ATOM 1544 C C . ILE A 1 193 ? -23.637 5.883 35.976 1.00 97.00 193 ILE A C 1
ATOM 1546 O O . ILE A 1 193 ? -24.150 6.789 36.630 1.00 97.00 193 ILE A O 1
ATOM 1550 N N . ILE A 1 194 ? -24.057 4.617 36.072 1.00 96.62 194 ILE A N 1
ATOM 1551 C CA . ILE A 1 194 ? -25.142 4.206 36.978 1.00 96.62 194 ILE A CA 1
ATOM 1552 C C . ILE A 1 194 ? -24.778 4.487 38.438 1.00 96.62 194 ILE A C 1
ATOM 1554 O O . ILE A 1 194 ? -25.593 5.035 39.177 1.00 96.62 194 ILE A O 1
ATOM 1558 N N . GLY A 1 195 ? -23.560 4.142 38.855 1.00 95.31 195 GLY A N 1
ATOM 1559 C CA . GLY A 1 195 ? -23.070 4.393 40.207 1.00 95.31 195 GLY A CA 1
ATOM 1560 C C . GLY A 1 195 ? -23.125 5.875 40.562 1.00 95.31 195 GLY A C 1
ATOM 1561 O O . GLY A 1 195 ? -23.604 6.227 41.638 1.00 95.31 195 GLY A O 1
ATOM 1562 N N . PHE A 1 196 ? -22.735 6.753 39.634 1.00 94.38 196 PHE A N 1
ATOM 1563 C CA . PHE A 1 196 ? -22.891 8.193 39.806 1.00 94.38 196 PHE A CA 1
ATOM 1564 C C . PHE A 1 196 ? -24.356 8.610 39.895 1.00 94.38 196 PHE A C 1
ATOM 1566 O O . PHE A 1 196 ? -24.694 9.373 40.794 1.00 94.38 196 PHE A O 1
ATOM 1573 N N . LEU A 1 197 ? -25.242 8.100 39.037 1.00 90.75 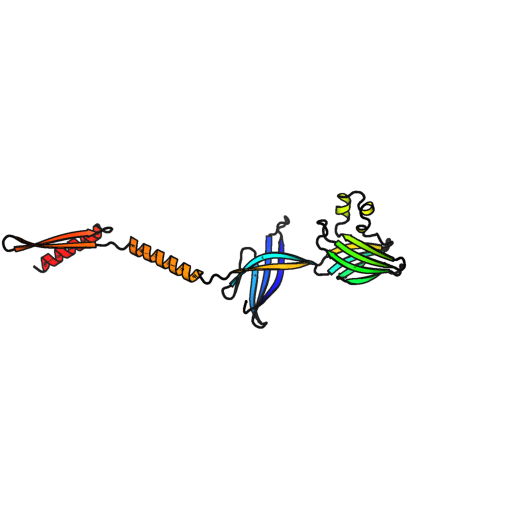197 LEU A N 1
ATOM 1574 C CA . LEU A 1 197 ? -26.671 8.415 39.126 1.00 90.75 197 LEU A CA 1
ATOM 1575 C C . LEU A 1 197 ? -27.245 8.020 40.493 1.00 90.75 197 LEU A C 1
ATOM 1577 O O . LEU A 1 197 ? -27.882 8.839 41.147 1.00 90.75 197 LEU A O 1
ATOM 1581 N N . ILE A 1 198 ? -26.959 6.817 40.987 1.00 88.50 198 ILE A N 1
ATOM 1582 C CA . ILE A 1 198 ? -27.403 6.392 42.321 1.00 88.50 198 ILE A CA 1
ATOM 1583 C C . ILE A 1 198 ? -26.798 7.301 43.394 1.00 88.50 198 ILE A C 1
ATOM 1585 O O . ILE A 1 198 ? -27.517 7.807 44.253 1.00 88.50 198 ILE A O 1
ATOM 1589 N N . ALA A 1 199 ? -25.491 7.555 43.330 1.00 85.38 199 ALA A N 1
ATOM 1590 C CA . ALA A 1 199 ? -24.800 8.372 44.315 1.00 85.38 199 ALA A CA 1
ATOM 1591 C C . ALA A 1 199 ? -25.295 9.821 44.338 1.00 85.38 199 ALA A C 1
ATOM 1593 O O . ALA A 1 199 ? -25.297 10.408 45.414 1.00 85.38 199 ALA A O 1
ATOM 1594 N N . PHE A 1 200 ? -25.703 10.403 43.203 1.00 82.25 200 PHE A N 1
ATOM 1595 C CA . PHE A 1 200 ? -26.206 11.778 43.104 1.00 82.25 200 PHE A CA 1
ATOM 1596 C C . PHE A 1 200 ? -27.700 11.896 43.431 1.00 82.25 200 PHE A C 1
ATOM 1598 O O . PHE A 1 200 ? -28.081 12.811 44.165 1.00 82.25 200 PHE A O 1
ATOM 1605 N N . PHE A 1 201 ? -28.530 10.965 42.959 1.00 79.12 201 PHE A N 1
ATOM 1606 C CA . PHE A 1 201 ? -29.987 11.026 43.112 1.00 79.12 201 PHE A CA 1
ATOM 1607 C C . PHE A 1 201 ? -30.517 10.322 44.371 1.00 79.12 201 PHE A C 1
ATOM 1609 O O . PHE A 1 201 ? -31.647 10.585 44.779 1.00 79.12 201 PHE A O 1
ATOM 1616 N N . SER A 1 202 ? -29.722 9.480 45.040 1.00 73.00 202 SER A N 1
ATOM 1617 C CA . SER A 1 202 ? -30.106 8.910 46.335 1.00 73.00 202 SER A CA 1
ATOM 1618 C C . SER A 1 202 ? -29.992 9.965 47.437 1.00 73.00 202 SER A C 1
ATOM 1620 O O . SER A 1 202 ? -28.907 10.296 47.921 1.00 73.00 202 SER A O 1
ATOM 1622 N N . SER A 1 203 ? -31.138 10.511 47.842 1.00 72.00 203 SER A N 1
ATOM 1623 C CA . SER A 1 203 ? -31.251 11.375 49.013 1.00 72.00 203 SER A CA 1
ATOM 1624 C C . SER A 1 203 ? -31.512 10.514 50.247 1.00 72.00 203 SER A C 1
ATOM 1626 O O . SER A 1 203 ? -32.615 10.006 50.444 1.00 72.00 203 SER A O 1
ATOM 1628 N N . HIS A 1 204 ? -30.498 10.332 51.094 1.00 73.50 204 HIS A N 1
ATOM 1629 C CA . HIS A 1 204 ? -30.708 9.684 52.385 1.00 73.50 204 HIS A CA 1
ATOM 1630 C C . HIS A 1 204 ? -31.568 10.585 53.273 1.00 73.50 204 HIS A C 1
ATOM 1632 O O . HIS A 1 204 ? -31.180 11.713 53.589 1.00 73.50 204 HIS A O 1
ATOM 1638 N N . LYS A 1 205 ? -32.726 10.064 53.677 1.00 80.94 205 LYS A N 1
ATOM 1639 C CA . LYS A 1 205 ? -33.618 10.671 54.663 1.00 80.94 205 LYS A CA 1
ATOM 1640 C C . LYS A 1 205 ? -33.442 9.926 55.982 1.00 80.94 205 LYS A C 1
ATOM 1642 O O . LYS A 1 205 ? -33.453 8.697 56.008 1.00 80.94 205 LYS A O 1
ATOM 1647 N N . ARG A 1 206 ? -33.236 10.656 57.072 1.00 82.75 206 ARG A N 1
ATOM 1648 C CA . ARG A 1 206 ? -33.162 10.114 58.432 1.00 82.75 206 ARG A CA 1
ATOM 1649 C C . ARG A 1 206 ? -34.307 10.691 59.239 1.00 82.75 206 ARG A C 1
ATOM 1651 O O . ARG A 1 206 ? -34.496 11.903 59.227 1.00 82.75 206 ARG A O 1
ATOM 1658 N N . PHE A 1 207 ? -35.032 9.826 59.935 1.00 83.38 207 PHE A N 1
ATOM 1659 C CA . PHE A 1 207 ? -36.093 10.204 60.858 1.00 83.38 207 PHE A CA 1
ATOM 1660 C C . PHE A 1 207 ? -35.713 9.748 62.262 1.00 83.38 207 PHE A C 1
ATOM 1662 O O . PHE A 1 207 ? -35.238 8.630 62.454 1.00 83.38 207 PHE A O 1
ATOM 1669 N N . TRP A 1 208 ? -35.948 10.612 63.238 1.00 88.56 208 TRP A N 1
ATOM 1670 C CA . TRP A 1 208 ? -35.828 10.321 64.656 1.00 88.56 208 TRP A CA 1
ATOM 1671 C C . TRP A 1 208 ? -37.187 10.555 65.300 1.00 88.56 208 TRP A C 1
ATOM 1673 O O . TRP A 1 208 ? -37.790 11.610 65.111 1.00 88.56 208 TRP A O 1
ATOM 1683 N N . VAL A 1 209 ? -37.661 9.573 66.061 1.00 87.69 209 VAL A N 1
ATOM 1684 C CA . VAL A 1 209 ? -38.908 9.663 66.820 1.00 87.69 209 VAL A CA 1
ATOM 1685 C C . VAL A 1 209 ? -38.559 9.519 68.292 1.00 87.69 209 VAL A C 1
ATOM 1687 O O . VAL A 1 209 ? -37.915 8.549 68.685 1.00 87.69 209 VAL A O 1
ATOM 1690 N N . ARG A 1 210 ? -38.967 10.495 69.099 1.00 88.62 210 ARG A N 1
ATOM 1691 C CA . ARG A 1 210 ? -38.875 10.451 70.557 1.00 88.62 210 ARG A CA 1
ATOM 1692 C C . ARG A 1 210 ? -40.285 10.422 71.129 1.00 88.62 210 ARG A C 1
ATOM 1694 O O . ARG A 1 210 ? -41.124 11.216 70.712 1.00 88.62 210 ARG A O 1
ATOM 1701 N N . VAL A 1 211 ? -40.530 9.512 72.063 1.00 87.38 211 VAL A N 1
ATOM 1702 C CA . VAL A 1 211 ? -41.801 9.399 72.780 1.00 87.38 211 VAL A CA 1
ATOM 1703 C C . VAL A 1 211 ? -41.505 9.616 74.254 1.00 87.38 211 VAL A C 1
ATOM 1705 O O . VAL A 1 211 ? -40.768 8.832 74.842 1.00 87.38 211 VAL A O 1
ATOM 1708 N N . ASP A 1 212 ? -42.065 10.680 74.813 1.00 88.69 212 ASP A N 1
ATOM 1709 C CA . ASP A 1 212 ? -41.927 11.046 76.221 1.00 88.69 212 ASP A CA 1
ATOM 1710 C C . ASP A 1 212 ? -43.325 11.149 76.850 1.00 88.69 212 ASP A C 1
ATOM 1712 O O . ASP A 1 212 ? -44.304 11.414 76.152 1.00 88.69 212 ASP A O 1
ATOM 1716 N N . GLU A 1 213 ? -43.448 10.966 78.161 1.00 81.62 213 GLU A N 1
ATOM 1717 C CA . GLU A 1 213 ? -44.709 11.168 78.881 1.00 81.62 213 GLU A CA 1
ATOM 1718 C C . GLU A 1 213 ? -44.716 12.548 79.554 1.00 81.62 213 GLU A C 1
ATOM 1720 O O . GLU A 1 213 ? -43.774 12.916 80.255 1.00 81.62 213 GLU A O 1
ATOM 1725 N N . GLN A 1 214 ? -45.769 13.335 79.326 1.00 79.12 214 GLN A N 1
ATOM 1726 C CA . GLN A 1 214 ? -45.996 14.622 79.987 1.00 79.12 214 GLN A CA 1
ATOM 1727 C C . GLN A 1 214 ? -47.442 14.697 80.481 1.00 79.12 214 GLN A C 1
ATOM 1729 O O . GLN A 1 214 ? -48.371 14.548 79.692 1.00 79.12 214 GLN A O 1
ATOM 1734 N N . GLU A 1 215 ? -47.625 14.955 81.780 1.00 73.69 215 GLU A N 1
ATOM 1735 C CA . GLU A 1 215 ? -48.939 15.189 82.411 1.00 73.69 215 GLU A CA 1
ATOM 1736 C C . GLU A 1 215 ? -49.983 14.089 82.109 1.00 73.69 215 GLU A C 1
ATOM 1738 O O . GLU A 1 215 ? -51.142 14.372 81.806 1.00 73.69 215 GLU A O 1
ATOM 1743 N N . GLY A 1 216 ? -49.565 12.817 82.146 1.00 77.94 216 GLY A N 1
ATOM 1744 C CA . GLY A 1 216 ? -50.437 11.665 81.870 1.00 77.94 216 GLY A CA 1
ATOM 1745 C C . GLY A 1 216 ? -50.833 11.501 80.397 1.00 77.94 216 GLY A C 1
ATOM 1746 O O . GLY A 1 216 ? -51.765 10.760 80.087 1.00 77.94 216 GLY A O 1
ATOM 1747 N N . LYS A 1 217 ? -50.152 12.199 79.477 1.00 79.94 217 LYS A N 1
ATOM 1748 C CA . LYS A 1 217 ? -50.311 12.074 78.022 1.00 79.94 217 LYS A CA 1
ATOM 1749 C C . LYS A 1 217 ? -48.973 11.729 77.367 1.00 79.94 217 LYS A C 1
ATOM 1751 O O . LYS A 1 217 ? -47.921 12.231 77.759 1.00 79.94 217 LYS A O 1
ATOM 1756 N N . SER A 1 218 ? -49.006 10.912 76.317 1.00 82.31 218 SER A N 1
ATOM 1757 C CA . SER A 1 218 ? -47.815 10.618 75.512 1.00 82.31 218 SER A CA 1
ATOM 1758 C C . SER A 1 218 ? -47.541 11.746 74.515 1.00 82.31 218 SER A C 1
ATOM 1760 O O . SER A 1 218 ? -48.377 12.074 73.671 1.00 82.31 218 SER A O 1
ATOM 1762 N N . ARG A 1 219 ? -46.344 12.329 74.577 1.00 84.19 219 ARG A N 1
ATOM 1763 C CA . ARG A 1 219 ? -45.831 13.312 73.625 1.00 84.19 219 ARG A CA 1
ATOM 1764 C C . ARG A 1 219 ? -44.894 12.630 72.635 1.00 84.19 219 ARG A C 1
ATOM 1766 O O . ARG A 1 219 ? -43.824 12.155 73.000 1.00 84.19 219 ARG A O 1
ATOM 1773 N N . ILE A 1 220 ? -45.267 12.653 71.359 1.00 85.44 220 ILE A N 1
ATOM 1774 C CA . ILE A 1 220 ? -44.444 12.136 70.261 1.00 85.44 220 ILE A CA 1
ATOM 1775 C C . ILE A 1 220 ? -43.786 13.317 69.540 1.00 85.44 220 ILE A C 1
ATOM 1777 O O . ILE A 1 220 ? -44.472 14.172 68.981 1.00 85.44 220 ILE A O 1
ATOM 1781 N N . SER A 1 221 ? -42.456 13.363 69.542 1.00 87.38 221 SER A N 1
ATOM 1782 C CA . SER A 1 221 ? -41.649 14.346 68.813 1.00 87.38 221 SER A CA 1
ATOM 1783 C C . SER A 1 221 ? -40.949 13.671 67.636 1.00 87.38 221 SER A C 1
ATOM 1785 O O . SER A 1 221 ? -40.307 12.637 67.806 1.00 87.38 221 SER A O 1
ATOM 1787 N N . ILE A 1 222 ? -41.055 14.258 66.443 1.00 87.62 222 ILE A N 1
ATOM 1788 C CA . ILE A 1 222 ? -40.447 13.731 65.215 1.00 87.62 222 ILE A CA 1
ATOM 1789 C C . ILE A 1 222 ? -39.469 14.770 64.676 1.00 87.62 222 ILE A C 1
ATOM 1791 O O . ILE A 1 222 ? -39.844 15.923 64.473 1.00 87.62 222 ILE A O 1
ATOM 1795 N N . ALA A 1 223 ? -38.229 14.358 64.430 1.00 87.69 223 ALA A N 1
ATOM 1796 C CA . ALA A 1 223 ? -37.217 15.146 63.741 1.00 87.69 223 ALA A CA 1
ATOM 1797 C C . ALA A 1 223 ? -36.777 14.410 62.475 1.00 87.69 223 ALA A C 1
ATOM 1799 O O . ALA A 1 223 ? -36.697 13.182 62.459 1.00 87.69 223 ALA A O 1
ATOM 1800 N N . ALA A 1 224 ? -36.475 15.152 61.417 1.00 85.62 224 ALA A N 1
ATOM 1801 C CA . ALA A 1 224 ? -36.047 14.575 60.155 1.00 85.62 224 ALA A CA 1
ATOM 1802 C C . ALA A 1 224 ? -34.876 15.368 59.567 1.00 85.62 224 ALA A C 1
ATOM 1804 O O . ALA A 1 224 ? -34.796 16.584 59.728 1.00 85.62 224 ALA A O 1
ATOM 1805 N N . SER A 1 225 ? -33.967 14.686 58.874 1.00 83.56 225 SER A N 1
ATOM 1806 C CA . SER A 1 225 ? -32.887 15.313 58.109 1.00 83.56 225 SER A CA 1
ATOM 1807 C C . SER A 1 225 ? -32.739 14.638 56.750 1.00 83.56 225 SER A C 1
ATOM 1809 O O . SER A 1 225 ? -32.838 13.415 56.634 1.00 83.56 225 SER A O 1
ATOM 1811 N N . SER A 1 226 ? -32.501 15.438 55.714 1.00 81.88 226 SER A N 1
ATOM 1812 C CA . SER A 1 226 ? -32.218 14.976 54.359 1.00 81.88 226 SER A CA 1
ATOM 1813 C C . SER A 1 226 ? -31.012 15.728 53.824 1.00 81.88 226 SER A C 1
ATOM 1815 O O . SER A 1 226 ? -30.886 16.932 54.029 1.00 81.88 226 SER A O 1
ATOM 1817 N N . ASN A 1 227 ? -30.135 15.014 53.122 1.00 73.88 227 ASN A N 1
ATOM 1818 C CA . ASN A 1 227 ? -28.955 15.622 52.516 1.00 73.88 227 ASN A CA 1
ATOM 1819 C C . ASN A 1 227 ? -29.291 16.418 51.239 1.00 73.88 227 ASN A C 1
ATOM 1821 O O . ASN A 1 227 ? -28.578 17.353 50.895 1.00 73.88 227 ASN A O 1
ATOM 1825 N N . ARG A 1 228 ? -30.337 16.030 50.489 1.00 69.38 228 ARG A N 1
ATOM 1826 C CA . ARG A 1 228 ? -30.568 16.555 49.127 1.00 69.38 228 ARG A CA 1
ATOM 1827 C C . ARG A 1 228 ? -32.027 16.824 48.745 1.00 69.38 228 ARG A C 1
ATOM 1829 O O . ARG A 1 228 ? -32.262 17.298 47.642 1.00 69.38 228 ARG A O 1
ATOM 1836 N N . ASP A 1 229 ? -32.993 16.550 49.624 1.00 77.12 229 ASP A N 1
ATOM 1837 C CA . ASP A 1 229 ? -34.423 16.796 49.365 1.00 77.12 229 ASP A CA 1
ATOM 1838 C C . ASP A 1 229 ? -35.154 17.331 50.618 1.00 77.12 229 ASP A C 1
ATOM 1840 O O . ASP A 1 229 ? -35.936 16.609 51.244 1.00 77.12 229 ASP A O 1
ATOM 1844 N N . PRO A 1 230 ? -34.887 18.584 51.037 1.00 75.12 230 PRO A N 1
ATOM 1845 C CA . PRO A 1 230 ? -35.531 19.168 52.214 1.00 75.12 230 PRO A CA 1
ATOM 1846 C C . PRO A 1 230 ? -37.043 19.379 52.016 1.00 75.12 230 PRO A C 1
ATOM 1848 O O . PRO A 1 230 ? -37.815 19.165 52.947 1.00 75.12 230 PRO A O 1
ATOM 1851 N N . VAL A 1 231 ? -37.483 19.721 50.799 1.00 79.00 231 VAL A N 1
ATOM 1852 C CA . VAL A 1 231 ? -38.898 19.997 50.489 1.00 79.00 231 VAL A CA 1
ATOM 1853 C C . VAL A 1 231 ? -39.736 18.712 50.471 1.00 79.00 231 VAL A C 1
ATOM 1855 O O . VAL A 1 231 ? -40.846 18.680 51.007 1.00 79.00 231 VAL A O 1
ATOM 1858 N N . GLY A 1 232 ? -39.225 17.626 49.883 1.00 79.56 232 GLY A N 1
ATOM 1859 C CA . GLY A 1 232 ? -39.892 16.325 49.926 1.00 79.56 232 GLY A CA 1
ATOM 1860 C C . GLY A 1 232 ? -39.895 15.716 51.328 1.00 79.56 232 GLY A C 1
ATOM 1861 O O . GLY A 1 232 ? -40.889 15.102 51.722 1.00 79.56 232 GLY A O 1
ATOM 1862 N N . LEU A 1 233 ? -38.839 15.944 52.118 1.00 83.69 233 LEU A N 1
ATOM 1863 C CA . LEU A 1 233 ? -38.782 15.539 53.524 1.00 83.69 233 LEU A CA 1
ATOM 1864 C C . LEU A 1 233 ? -39.854 16.236 54.371 1.00 83.69 233 LEU A C 1
ATOM 1866 O O . LEU A 1 233 ? -40.509 15.586 55.184 1.00 83.69 233 LEU A O 1
ATOM 1870 N N . GLU A 1 234 ? -40.063 17.539 54.180 1.00 82.75 234 GLU A N 1
ATOM 1871 C CA . GLU A 1 234 ? -41.084 18.297 54.909 1.00 82.75 234 GLU A CA 1
ATOM 1872 C C . GLU A 1 234 ? -42.498 17.775 54.602 1.00 82.75 234 GLU A C 1
ATOM 1874 O O . GLU A 1 234 ? -43.294 17.540 55.515 1.00 82.75 234 GLU A O 1
ATOM 1879 N N . ARG A 1 235 ? -42.785 17.477 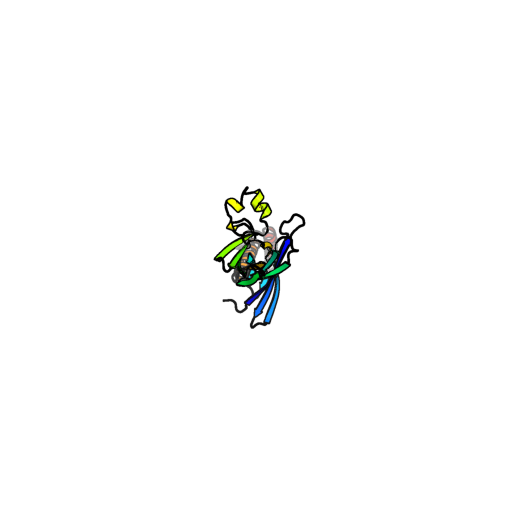53.325 1.00 83.44 235 ARG A N 1
ATOM 1880 C CA . ARG A 1 235 ? -44.057 16.862 52.904 1.00 83.44 235 ARG A CA 1
ATOM 1881 C C . ARG A 1 235 ? -44.284 15.487 53.533 1.00 83.44 235 ARG A C 1
ATOM 1883 O O . ARG A 1 235 ? -45.376 15.222 54.037 1.00 83.44 235 ARG A O 1
ATOM 1890 N N . GLU A 1 236 ? -43.278 14.614 53.520 1.00 82.94 236 GLU A N 1
ATOM 1891 C CA . GLU A 1 236 ? -43.359 13.285 54.145 1.00 82.94 236 GLU A CA 1
ATOM 1892 C C . GLU A 1 236 ? -43.537 13.373 55.662 1.00 82.94 236 GLU A C 1
ATOM 1894 O O . GLU A 1 236 ? -44.407 12.701 56.217 1.00 82.94 236 GLU A O 1
ATOM 1899 N N . THR A 1 237 ? -42.775 14.244 56.329 1.00 84.31 237 THR A N 1
ATOM 1900 C CA . THR A 1 237 ? -42.872 14.456 57.780 1.00 84.31 237 THR A CA 1
ATOM 1901 C C . THR A 1 237 ? -44.264 14.967 58.160 1.00 84.31 237 THR A C 1
ATOM 1903 O O . THR A 1 237 ? -44.881 14.457 59.095 1.00 84.31 237 THR A O 1
ATOM 1906 N N . GLY A 1 238 ? -44.818 15.911 57.392 1.00 84.38 238 GLY A N 1
ATOM 1907 C CA . GLY A 1 238 ? -46.182 16.405 57.586 1.00 84.38 238 GLY A CA 1
ATOM 1908 C C . GLY A 1 238 ? -47.248 15.319 57.402 1.00 84.38 238 GLY A C 1
ATOM 1909 O O . GLY A 1 238 ? -48.199 15.244 58.184 1.00 84.38 238 GLY A O 1
ATOM 1910 N N . ASN A 1 239 ? -47.082 14.438 56.411 1.00 85.81 239 ASN A N 1
ATOM 1911 C CA . ASN A 1 239 ? -47.985 13.304 56.191 1.00 85.81 239 ASN A CA 1
ATOM 1912 C C . ASN A 1 239 ? -47.911 12.262 57.320 1.00 85.81 239 ASN A C 1
ATOM 1914 O O . ASN A 1 239 ? -48.954 11.736 57.716 1.00 85.81 239 ASN A O 1
ATOM 1918 N N . LEU A 1 240 ? -46.715 11.996 57.854 1.00 83.44 240 LEU A N 1
ATOM 1919 C CA . LEU A 1 240 ? -46.492 11.124 59.013 1.00 83.44 240 LEU A CA 1
ATOM 1920 C C . LEU A 1 240 ? -47.167 11.677 60.271 1.00 83.44 240 LEU A C 1
ATOM 1922 O O . LEU A 1 240 ? -47.929 10.965 60.921 1.00 83.44 240 LEU A O 1
ATOM 1926 N N . ILE A 1 241 ? -46.970 12.966 60.569 1.00 84.88 241 ILE A N 1
ATOM 1927 C CA . ILE A 1 241 ? -47.629 13.638 61.701 1.00 84.88 241 ILE A CA 1
ATOM 1928 C C . ILE A 1 241 ? -49.153 13.560 61.556 1.00 84.88 241 ILE A C 1
ATOM 1930 O O . ILE A 1 241 ? -49.857 13.303 62.532 1.00 84.88 241 ILE A O 1
ATOM 1934 N N . ARG A 1 242 ? -49.682 13.753 60.341 1.00 85.62 242 ARG A N 1
ATOM 1935 C CA . ARG A 1 242 ? -51.127 13.687 60.083 1.00 85.62 242 ARG A CA 1
ATOM 1936 C C . ARG A 1 242 ? -51.698 12.280 60.283 1.00 85.62 242 ARG A C 1
ATOM 1938 O O . ARG A 1 242 ? -52.802 12.168 60.807 1.00 85.62 242 ARG A O 1
ATOM 1945 N N . HIS A 1 243 ? -50.976 11.232 59.885 1.00 85.31 243 HIS A N 1
ATOM 1946 C CA . HIS A 1 243 ? -51.395 9.846 60.125 1.00 85.31 243 HIS A CA 1
ATOM 1947 C C . HIS A 1 243 ? -51.367 9.491 61.610 1.00 85.31 243 HIS A C 1
ATOM 1949 O O . HIS A 1 243 ? -52.340 8.943 62.116 1.00 85.31 243 HIS A O 1
ATOM 1955 N N . LEU A 1 244 ? -50.306 9.866 62.326 1.00 81.44 244 LEU A N 1
ATOM 1956 C CA . LEU A 1 244 ? -50.197 9.605 63.763 1.00 81.44 244 LEU A CA 1
ATOM 1957 C C . LEU A 1 244 ? -51.295 10.318 64.561 1.00 81.44 244 LEU A C 1
ATOM 1959 O O . LEU A 1 244 ? -51.894 9.711 65.439 1.00 81.44 244 LEU A O 1
ATOM 1963 N N . LYS A 1 245 ? -51.646 11.556 64.186 1.00 79.94 245 LYS A N 1
ATOM 1964 C CA . LYS A 1 245 ? -52.790 12.286 64.763 1.00 79.94 245 LYS A CA 1
ATOM 1965 C C . LYS A 1 245 ? -54.161 11.663 64.478 1.00 79.94 245 LYS A C 1
ATOM 1967 O O . LYS A 1 245 ? -55.130 12.093 65.084 1.00 79.94 245 LYS A O 1
ATOM 1972 N N . ARG A 1 246 ? -54.273 10.749 63.509 1.00 80.56 246 ARG A N 1
ATOM 1973 C CA . ARG A 1 246 ? -55.527 10.047 63.185 1.00 80.56 246 ARG A CA 1
ATOM 1974 C C . ARG A 1 246 ? -55.657 8.690 63.878 1.00 80.56 246 ARG A C 1
ATOM 1976 O O . ARG A 1 246 ? -56.762 8.167 63.914 1.00 80.56 246 ARG A O 1
ATOM 1983 N N . MET A 1 247 ? -54.552 8.096 64.338 1.00 71.19 247 MET A N 1
ATOM 1984 C CA . MET A 1 247 ? -54.545 6.782 65.003 1.00 71.19 247 MET A CA 1
ATOM 1985 C C . MET A 1 247 ? -54.676 6.875 66.529 1.00 71.19 247 MET A C 1
ATOM 1987 O O . MET A 1 247 ? -54.924 5.856 67.168 1.00 71.19 247 MET A O 1
ATOM 1991 N N . ILE A 1 248 ? -54.484 8.071 67.084 1.00 61.66 248 ILE A N 1
ATOM 1992 C CA . ILE A 1 248 ? -54.646 8.424 68.500 1.00 61.66 248 ILE A CA 1
ATOM 1993 C C . ILE A 1 248 ? -55.923 9.250 68.618 1.00 61.66 248 ILE A C 1
ATOM 1995 O O . ILE A 1 248 ? -56.684 9.017 69.579 1.00 61.66 248 ILE A O 1
#

pLDDT: mean 89.06, std 7.11, range [61.66, 98.0]

Organism: NCBI:txid412755

Solvent-accessible surface area (backbone atoms only — not comparable to full-atom values): 14219 Å² total; per-residue (Å²): 133,78,88,53,47,80,42,79,79,44,66,50,76,45,60,45,97,89,68,49,81,68,43,55,40,35,36,35,38,33,28,42,96,90,38,76,78,47,74,51,74,37,29,70,98,42,64,46,74,58,97,78,32,37,40,36,66,70,46,69,50,72,44,67,56,50,33,32,34,36,32,45,24,53,68,89,50,83,58,50,73,43,80,43,39,66,70,39,68,49,76,44,89,90,61,77,23,38,38,28,28,74,42,71,38,72,57,48,91,85,71,36,38,30,33,34,36,39,37,41,33,89,94,44,78,47,69,32,33,25,42,52,53,49,68,64,53,36,72,78,32,81,62,41,50,79,80,40,51,47,60,32,39,51,67,60,76,65,33,37,50,40,36,75,48,69,46,66,39,64,50,74,39,74,43,78,49,69,70,86,56,54,66,57,52,51,50,51,54,50,52,49,53,52,50,47,50,51,66,71,68,59,55,63,71,48,78,47,78,48,79,47,80,54,96,95,40,83,44,79,47,78,49,75,50,48,83,73,40,61,70,64,47,51,54,50,53,52,51,50,54,54,51,54,68,69,78,110

Sequence (248 aa):
KLDFTVRCDKFSIAYYDNGMPKEYRSNLSFLKNSHVIYQGPLLVNHPITVNGIRFYQASYGSIPGGQAYMTIKKGHEQGTTAKVKLKDSFYLKGNDATATIERIEENLMSMGPAVLINVQSPEGNMRFWVFKYIERIKEGIPGLYKKVPKFNPGLFKPYYFKLKKIESKYYTGLQLSRDPGVPIVAAGSFLIIIGFLIAFFSSHKRFWVRVDEQEGKSRISIAASSNRDPVGLERETGNLIRHLKRMI